Protein AF-A0A1C5DX72-F1 (afdb_monomer_lite)

Radius of gyration: 23.18 Å; chains: 1; bounding box: 70×54×68 Å

Foldseek 3Di:
DDDDDLFCPQVVVCVVVVNDADGGAAPLKQCRQLVQVVVQVVCQVVVSDQKDKGKFWFDCPDCVVVVVCVVVQADDPVQFQQFQAPPLRHWHEFTDIFMDMDHDPVVCVVVVHDDLWDFQFKFKWFCPCQVVDQQAEHLVGLLVRLVRRCVRNVHALCQAAEEQEQRRSHPRVSLSRLLSNLVRRDHQAAHEYAHCCRVGIRNIRRRQRVSVCVVSPDDLDDDDDRDDRHRDPDPSVVSSVRRHDYDGDDDRPDGDPQTKYKYWTAGSRGIIMIIIIHHDDDPPDPPPPPDPPDPDDQDADAADQEPVVRCCCVVPVVCQQVDPPHVCVVPDPNVNRCCNVPVDDHDDHPDDPDDDPPDDDDDD

Secondary structure (DSSP, 8-state):
--S--GGGHHHHHHHHHT--S------BTBTHHHHHHHHHHHHHHTTS-SSEEEEEEE----SHHHHHHHHTT-B-TTS---TT-TT---B-B--EEEEEEE--HHHHHHTT-----EEEEEEEEE-TTTTSSTTS--HHHHHHHHHHHHHHHT--GGGEEEEE----S-HHHHHHHHHHHHHH--SSSPEEEE-THHHH-B-GGGHHHHHHHHHH--SS-----PPP------TTHHHHTTTEEE---PPTTS----SEEEEEEE-TTSEEEEEEEE-----S--------SS-PPP------SSHHHHHHIIIIIIHHHHSTT-GGGGS-HHHHHHHHHHSS--PPTT--S-------PPP-

pLDDT: mean 81.61, std 19.83, range [28.92, 98.81]

Structure (mmCIF, N/CA/C/O backbone):
data_AF-A0A1C5DX72-F1
#
_entry.id   AF-A0A1C5DX72-F1
#
loop_
_atom_site.group_PDB
_atom_site.id
_atom_site.type_symbol
_atom_site.label_atom_id
_atom_site.label_alt_id
_atom_site.label_comp_id
_atom_site.label_asym_id
_atom_site.label_entity_id
_atom_site.label_seq_id
_atom_site.pdbx_PDB_ins_code
_atom_site.Cartn_x
_atom_site.Cartn_y
_atom_site.Cartn_z
_atom_site.occupancy
_atom_site.B_iso_or_equiv
_atom_site.auth_seq_id
_atom_site.auth_comp_id
_atom_site.auth_asym_id
_atom_site.auth_atom_id
_atom_site.pdbx_PDB_model_num
ATOM 1 N N . MET A 1 1 ? -26.631 9.124 -15.029 1.00 39.38 1 MET A N 1
ATOM 2 C CA . MET A 1 1 ? -25.341 9.773 -15.366 1.00 39.38 1 MET A CA 1
ATOM 3 C C . MET A 1 1 ? -24.217 9.516 -14.335 1.00 39.38 1 MET A C 1
ATOM 5 O O . MET A 1 1 ? -23.223 10.220 -14.362 1.00 39.38 1 MET A O 1
ATOM 9 N N . GLY A 1 2 ? -24.302 8.509 -13.441 1.00 43.69 2 GLY A N 1
ATOM 10 C CA . GLY A 1 2 ? -23.480 8.489 -12.209 1.00 43.69 2 GLY A CA 1
ATOM 11 C C . GLY A 1 2 ? -22.792 7.171 -11.827 1.00 43.69 2 GLY A C 1
ATOM 12 O O . GLY A 1 2 ? -22.632 6.911 -10.644 1.00 43.69 2 GLY A O 1
ATOM 13 N N . GLY A 1 3 ? -22.401 6.311 -12.771 1.00 47.62 3 GLY A N 1
ATOM 14 C CA . GLY A 1 3 ? -21.759 5.022 -12.444 1.00 47.62 3 GLY A CA 1
ATOM 15 C C . GLY A 1 3 ? -20.228 4.985 -12.542 1.00 47.62 3 GLY A C 1
ATOM 16 O O . GLY A 1 3 ? -19.617 4.112 -11.941 1.00 47.62 3 GLY A O 1
ATOM 17 N N . ARG A 1 4 ? -19.606 5.898 -13.303 1.00 60.22 4 ARG A N 1
ATOM 18 C CA . ARG A 1 4 ? -18.209 5.750 -13.772 1.00 60.22 4 ARG A CA 1
ATOM 19 C C . ARG A 1 4 ? -17.273 6.906 -13.407 1.00 60.22 4 ARG A C 1
ATOM 21 O O . ARG A 1 4 ? -16.164 6.978 -13.924 1.00 60.22 4 ARG A O 1
ATOM 28 N N . LEU A 1 5 ? -17.704 7.826 -12.546 1.00 72.88 5 LEU A N 1
ATOM 29 C CA . LEU A 1 5 ? -16.837 8.915 -12.102 1.00 72.88 5 LEU A CA 1
ATOM 30 C C . LEU A 1 5 ? -15.872 8.375 -11.043 1.00 72.88 5 LEU A C 1
ATOM 32 O O . LEU A 1 5 ? -16.236 8.269 -9.875 1.00 72.88 5 LEU A O 1
ATOM 36 N N . ARG A 1 6 ? -14.640 8.039 -11.449 1.00 75.56 6 ARG A N 1
ATOM 37 C CA . ARG A 1 6 ? -13.575 7.626 -10.516 1.00 75.56 6 ARG A CA 1
ATOM 38 C C . ARG A 1 6 ? -13.411 8.644 -9.381 1.00 75.56 6 ARG A C 1
ATOM 40 O O . ARG A 1 6 ? -13.236 8.242 -8.237 1.00 75.56 6 ARG A O 1
ATOM 47 N N . THR A 1 7 ? -13.599 9.929 -9.686 1.00 75.19 7 THR A N 1
ATOM 48 C CA . THR A 1 7 ? -13.489 11.070 -8.766 1.00 75.19 7 THR A CA 1
ATOM 49 C C . THR A 1 7 ? -14.449 11.032 -7.576 1.00 75.19 7 THR A C 1
ATOM 51 O O . THR A 1 7 ? -14.116 11.582 -6.533 1.00 75.19 7 THR A O 1
ATOM 54 N N . VAL A 1 8 ? -15.609 10.367 -7.671 1.00 87.00 8 VAL A N 1
ATOM 55 C CA . VAL A 1 8 ? -16.567 10.311 -6.547 1.00 87.00 8 VAL A CA 1
ATOM 56 C C . VAL A 1 8 ? -16.365 9.099 -5.639 1.00 87.00 8 VAL A C 1
ATOM 58 O O . VAL A 1 8 ? -17.106 8.943 -4.673 1.00 87.00 8 VAL A O 1
ATOM 61 N N . THR A 1 9 ? -15.402 8.218 -5.929 1.00 90.56 9 THR A N 1
ATOM 62 C CA . THR A 1 9 ? -15.235 6.953 -5.188 1.00 90.56 9 THR A CA 1
ATOM 63 C C . THR A 1 9 ? -14.915 7.199 -3.714 1.00 90.56 9 THR A C 1
ATOM 65 O O . THR A 1 9 ? -15.602 6.653 -2.853 1.00 90.56 9 THR A O 1
ATOM 68 N N . ALA A 1 10 ? -13.952 8.079 -3.416 1.00 93.50 10 ALA A N 1
ATOM 69 C CA . ALA A 1 10 ? -13.650 8.478 -2.040 1.00 93.50 10 ALA A CA 1
ATOM 70 C C . ALA A 1 10 ? -14.838 9.211 -1.392 1.00 93.50 10 ALA A C 1
ATOM 72 O O . ALA A 1 10 ? -15.270 8.850 -0.299 1.00 93.50 10 ALA A O 1
ATOM 73 N N . GLY A 1 11 ? -15.455 10.149 -2.121 1.00 94.06 11 GLY A N 1
ATOM 74 C CA . GLY A 1 11 ? -16.621 10.899 -1.645 1.00 94.06 11 GLY A CA 1
ATOM 75 C C . GLY A 1 11 ? -17.821 10.016 -1.291 1.00 94.06 11 GLY A C 1
ATOM 76 O O . GLY A 1 11 ? -18.548 10.321 -0.353 1.00 94.06 11 GLY A O 1
ATOM 77 N N . ARG A 1 12 ? -18.016 8.883 -1.979 1.00 94.31 12 ARG A N 1
ATOM 78 C CA . ARG A 1 12 ? -19.054 7.895 -1.638 1.00 94.31 12 ARG A CA 1
ATOM 79 C C . ARG A 1 12 ? -18.799 7.216 -0.301 1.00 94.31 12 ARG A C 1
ATOM 81 O O . ARG A 1 12 ? -19.756 6.998 0.433 1.00 94.31 12 ARG A O 1
ATOM 88 N N . VAL A 1 13 ? -17.544 6.887 0.006 1.00 94.69 13 VAL A N 1
ATOM 89 C CA . VAL A 1 13 ? -17.164 6.329 1.312 1.00 94.69 13 VAL A CA 1
ATOM 90 C C . VAL A 1 13 ? -17.388 7.379 2.395 1.00 94.69 13 VAL A C 1
ATOM 92 O O . VAL A 1 13 ? -18.072 7.091 3.373 1.00 94.69 13 VAL A O 1
ATOM 95 N N . SER A 1 14 ? -16.908 8.609 2.181 1.00 95.94 14 SER A N 1
ATOM 96 C CA . SER A 1 14 ? -17.115 9.717 3.120 1.00 95.94 14 SER A CA 1
ATOM 97 C C . SER A 1 14 ? -18.598 9.986 3.374 1.00 95.94 14 SER A C 1
ATOM 99 O O . SER A 1 14 ? -19.014 10.054 4.523 1.00 95.94 14 SER A O 1
ATOM 101 N N . TYR A 1 15 ? -19.417 10.050 2.322 1.00 95.25 15 TYR A N 1
ATOM 102 C CA . TYR A 1 15 ? -20.862 10.248 2.435 1.00 95.25 15 TYR A CA 1
ATOM 103 C C . TYR A 1 15 ? -21.556 9.093 3.168 1.00 95.25 15 TYR A C 1
ATOM 105 O O . TYR A 1 15 ? -22.382 9.325 4.045 1.00 95.25 15 TYR A O 1
ATOM 113 N N . ALA A 1 16 ? -21.221 7.843 2.830 1.00 94.12 16 ALA A N 1
ATOM 114 C CA . ALA A 1 16 ? -21.855 6.668 3.426 1.00 94.12 16 ALA A CA 1
ATOM 115 C C . ALA A 1 16 ? -21.529 6.491 4.918 1.00 94.12 16 ALA A C 1
ATOM 117 O O . ALA A 1 16 ? -22.324 5.888 5.638 1.00 94.12 16 ALA A O 1
ATOM 118 N N . LEU A 1 17 ? -20.372 6.991 5.359 1.00 93.81 17 LEU A N 1
ATOM 119 C CA . LEU A 1 17 ? -19.871 6.885 6.731 1.00 93.81 17 LEU A CA 1
ATOM 120 C C . LEU A 1 17 ? -19.944 8.216 7.514 1.00 93.81 17 LEU A C 1
ATOM 122 O O . LEU A 1 17 ? -19.466 8.265 8.641 1.00 93.81 17 LEU A O 1
ATOM 126 N N . ASP A 1 18 ? -20.522 9.278 6.931 1.00 95.94 18 ASP A N 1
ATOM 127 C CA . ASP A 1 18 ? -20.560 10.653 7.480 1.00 95.94 18 ASP A CA 1
ATOM 128 C C . ASP A 1 18 ? -19.177 11.172 7.934 1.00 95.94 18 ASP A C 1
ATOM 130 O O . ASP A 1 18 ? -19.024 11.820 8.970 1.00 95.94 18 ASP A O 1
ATOM 134 N N . LEU A 1 19 ? -18.137 10.877 7.147 1.00 96.25 19 LEU A N 1
ATOM 135 C CA . LEU A 1 19 ? -16.771 11.341 7.401 1.00 96.25 19 LEU A CA 1
ATOM 136 C C . LEU A 1 19 ? -16.570 12.733 6.800 1.00 96.25 19 LEU A C 1
ATOM 138 O O . LEU A 1 19 ? -16.897 12.963 5.636 1.00 96.25 19 LEU A O 1
ATOM 142 N N . ARG A 1 20 ? -15.979 13.642 7.582 1.00 96.50 20 ARG A N 1
ATOM 143 C CA . ARG A 1 20 ? -15.824 15.066 7.221 1.00 96.50 20 ARG A CA 1
ATOM 144 C C . ARG A 1 20 ? -14.377 15.533 7.035 1.00 96.50 20 ARG A C 1
ATOM 146 O O . ARG A 1 20 ? -14.155 16.721 6.838 1.00 96.50 20 ARG A O 1
ATOM 153 N N . GLY A 1 21 ? -13.414 14.614 7.109 1.00 96.56 21 GLY A N 1
ATOM 154 C CA . GLY A 1 21 ? -12.014 14.889 6.771 1.00 96.56 21 GLY A CA 1
ATOM 155 C C . GLY A 1 21 ? -11.765 14.938 5.254 1.00 96.56 21 GLY A C 1
ATOM 156 O O . GLY A 1 21 ? -12.711 14.806 4.467 1.00 96.56 21 GLY A O 1
ATOM 157 N N . PRO A 1 22 ? -10.497 15.085 4.827 1.00 97.31 22 PRO A N 1
ATOM 158 C CA . PRO A 1 22 ? -10.111 15.062 3.417 1.00 97.31 22 PRO A CA 1
ATOM 159 C C . PRO A 1 22 ? -10.626 13.817 2.682 1.00 97.31 22 PRO A C 1
ATOM 161 O O . PRO A 1 22 ? -10.530 12.694 3.177 1.00 97.31 22 PRO A O 1
ATOM 164 N N . SER A 1 23 ? -11.159 14.008 1.472 1.00 97.12 23 SER A N 1
ATOM 165 C CA . SER A 1 23 ? -11.719 12.933 0.643 1.00 97.12 23 SER A CA 1
ATOM 166 C C . SER A 1 23 ? -11.222 13.065 -0.791 1.00 97.12 23 SER A C 1
ATOM 168 O O . SER A 1 23 ? -11.681 13.920 -1.549 1.00 97.12 23 SER A O 1
ATOM 170 N N . LEU A 1 24 ? -10.233 12.245 -1.150 1.00 95.75 24 LEU A N 1
ATOM 171 C CA . LEU A 1 24 ? -9.438 12.414 -2.365 1.00 95.75 24 LEU A CA 1
ATOM 172 C C . LEU A 1 24 ? -9.288 11.091 -3.115 1.00 95.75 24 LEU A C 1
ATOM 174 O O . LEU A 1 24 ? -9.240 10.016 -2.520 1.00 95.75 24 LEU A O 1
ATOM 178 N N . VAL A 1 25 ? -9.168 11.185 -4.437 1.00 96.44 25 VAL A N 1
ATOM 179 C CA . VAL A 1 25 ? -8.798 10.069 -5.312 1.00 96.44 25 VAL A CA 1
ATOM 180 C C . VAL A 1 25 ? -7.448 10.401 -5.928 1.00 96.44 25 VAL A C 1
ATOM 182 O O . VAL A 1 25 ? -7.289 11.472 -6.509 1.00 96.44 25 VAL A O 1
ATOM 185 N N . LEU A 1 26 ? -6.487 9.491 -5.787 1.00 96.00 26 LEU A N 1
ATOM 186 C CA . LEU A 1 26 ? -5.129 9.647 -6.299 1.00 96.00 26 LEU A CA 1
ATOM 187 C C . LEU A 1 26 ? -4.910 8.650 -7.433 1.00 96.00 26 LEU A C 1
ATOM 189 O O . LEU A 1 26 ? -5.196 7.465 -7.271 1.00 96.00 26 LEU A O 1
ATOM 193 N N . ASP A 1 27 ? -4.407 9.142 -8.562 1.00 95.75 27 ASP A N 1
ATOM 194 C CA . ASP A 1 27 ? -4.027 8.321 -9.708 1.00 95.75 27 ASP A CA 1
ATOM 195 C C . ASP A 1 27 ? -2.550 8.558 -10.019 1.00 95.75 27 ASP A C 1
ATOM 197 O O . ASP A 1 27 ? -2.156 9.576 -10.587 1.00 95.75 27 ASP A O 1
ATOM 201 N N . THR A 1 28 ? -1.727 7.614 -9.580 1.00 96.88 28 THR A N 1
ATOM 202 C CA . THR A 1 28 ? -0.300 7.536 -9.904 1.00 96.88 28 THR A CA 1
ATOM 203 C C . THR A 1 28 ? -0.002 6.204 -10.592 1.00 96.88 28 THR A C 1
ATOM 205 O O . THR A 1 28 ? 1.051 5.594 -10.385 1.00 96.88 28 THR A O 1
ATOM 208 N N . ALA A 1 29 ? -0.959 5.709 -11.389 1.00 95.94 29 ALA A N 1
ATOM 209 C CA . ALA A 1 29 ? -0.932 4.380 -11.988 1.00 95.94 29 ALA A CA 1
ATOM 210 C C . ALA A 1 29 ? -0.726 3.278 -10.923 1.00 95.94 29 ALA A C 1
ATOM 212 O O . ALA A 1 29 ? -1.448 3.213 -9.925 1.00 95.94 29 ALA A O 1
ATOM 213 N N . CYS A 1 30 ? 0.261 2.402 -11.104 1.00 97.50 30 CYS A N 1
ATOM 214 C CA . CYS A 1 30 ? 0.483 1.226 -10.263 1.00 97.50 30 CYS A CA 1
ATOM 215 C C . CYS A 1 30 ? 0.916 1.538 -8.812 1.00 97.50 30 CYS A C 1
ATOM 217 O O . CYS A 1 30 ? 0.875 0.654 -7.952 1.00 97.50 30 CYS A O 1
ATOM 219 N N . SER A 1 31 ? 1.319 2.777 -8.501 1.00 98.31 31 SER A N 1
ATOM 220 C CA . SER A 1 31 ? 1.652 3.200 -7.129 1.00 98.31 31 SER A CA 1
ATOM 221 C C . SER A 1 31 ? 0.481 3.821 -6.358 1.00 98.31 31 SER A C 1
ATOM 223 O O . SER A 1 31 ? 0.624 4.058 -5.157 1.00 98.31 31 SER A O 1
ATOM 225 N N . SER A 1 32 ? -0.685 4.003 -6.995 1.00 98.44 32 SER A N 1
ATOM 226 C CA . SER A 1 32 ? -1.811 4.805 -6.479 1.00 98.44 32 SER A CA 1
ATOM 227 C C . SER A 1 32 ? -2.178 4.508 -5.027 1.00 98.44 32 SER A C 1
ATOM 229 O O . SER A 1 32 ? -2.186 5.410 -4.191 1.00 98.44 32 SER A O 1
ATOM 231 N N . SER A 1 33 ? -2.427 3.243 -4.675 1.00 98.62 33 SER A N 1
ATOM 232 C CA . SER A 1 33 ? -2.836 2.907 -3.308 1.00 98.62 33 SER A CA 1
ATOM 233 C C . SER A 1 33 ? -1.746 3.124 -2.258 1.00 98.62 33 SER A C 1
ATOM 235 O O . SER A 1 33 ? -2.063 3.390 -1.104 1.00 98.62 33 SER A O 1
ATOM 237 N N . LEU A 1 34 ? -0.463 2.998 -2.617 1.00 98.69 34 LEU A N 1
ATOM 238 C CA . LEU A 1 34 ? 0.625 3.224 -1.658 1.00 98.69 34 LEU A CA 1
ATOM 239 C C . LEU A 1 34 ? 0.892 4.724 -1.471 1.00 98.69 34 LEU A C 1
ATOM 241 O O . LEU A 1 34 ? 1.167 5.163 -0.357 1.00 98.69 34 LEU A O 1
ATOM 245 N N . VAL A 1 35 ? 0.709 5.521 -2.529 1.00 98.81 35 VAL A N 1
ATOM 246 C CA . VAL A 1 35 ? 0.668 6.988 -2.431 1.00 98.81 35 VAL A CA 1
ATOM 247 C C . VAL A 1 35 ? -0.523 7.436 -1.573 1.00 98.81 35 VAL A C 1
ATOM 249 O O . VAL A 1 35 ? -0.369 8.337 -0.754 1.00 98.81 35 VAL A O 1
ATOM 252 N N . ALA A 1 36 ? -1.679 6.769 -1.664 1.00 98.62 36 ALA A N 1
ATOM 253 C CA . ALA A 1 36 ? -2.817 7.031 -0.777 1.00 98.62 36 ALA A CA 1
ATOM 254 C C . ALA A 1 36 ? -2.506 6.739 0.699 1.00 98.62 36 ALA A C 1
ATOM 256 O O . ALA A 1 36 ? -2.879 7.525 1.566 1.00 98.62 36 ALA A O 1
ATOM 257 N N . VAL A 1 37 ? -1.770 5.662 0.993 1.00 98.81 37 VAL A N 1
ATOM 258 C CA . VAL A 1 37 ? -1.280 5.373 2.354 1.00 98.81 37 VAL A CA 1
ATOM 259 C C . VAL A 1 37 ? -0.314 6.458 2.835 1.00 98.81 37 VAL A C 1
ATOM 261 O O . VAL A 1 37 ? -0.436 6.922 3.968 1.00 98.81 37 VAL A O 1
ATOM 264 N N . HIS A 1 38 ? 0.614 6.903 1.981 1.00 98.75 38 HIS A N 1
ATOM 265 C CA . HIS A 1 38 ? 1.510 8.014 2.304 1.00 98.75 38 HIS A CA 1
ATOM 266 C C . HIS A 1 38 ? 0.730 9.300 2.614 1.00 98.75 38 HIS A C 1
ATOM 268 O O . HIS A 1 38 ? 0.949 9.898 3.665 1.00 98.75 38 HIS A O 1
ATOM 274 N N . ALA A 1 39 ? -0.211 9.697 1.754 1.00 98.69 39 ALA A N 1
ATOM 275 C CA . ALA A 1 39 ? -1.032 10.893 1.947 1.00 98.69 39 ALA A CA 1
ATOM 276 C C . ALA A 1 39 ? -1.877 10.816 3.230 1.00 98.69 39 ALA A C 1
ATOM 278 O O . ALA A 1 39 ? -1.929 11.779 3.992 1.00 98.69 39 ALA A O 1
ATOM 279 N N . ALA A 1 40 ? -2.469 9.653 3.518 1.00 98.69 40 ALA A N 1
ATOM 280 C CA . ALA A 1 40 ? -3.184 9.408 4.766 1.00 98.69 40 ALA A CA 1
ATOM 281 C C . ALA A 1 40 ? -2.269 9.577 5.991 1.00 98.69 40 ALA A C 1
ATOM 283 O O . ALA A 1 40 ? -2.646 10.257 6.941 1.00 98.69 40 ALA A O 1
ATOM 284 N N . ARG A 1 41 ? -1.041 9.036 5.953 1.00 98.19 41 ARG A N 1
ATOM 285 C CA . ARG A 1 41 ? -0.042 9.255 7.014 1.00 98.19 41 ARG A CA 1
ATOM 286 C C . ARG A 1 41 ? 0.294 10.737 7.176 1.00 98.19 41 ARG A C 1
ATOM 288 O O . ARG A 1 41 ? 0.368 11.197 8.309 1.00 98.19 41 ARG A O 1
ATOM 295 N N . GLN A 1 42 ? 0.491 11.477 6.083 1.00 98.44 42 GLN A N 1
ATOM 296 C CA . GLN A 1 42 ? 0.778 12.914 6.162 1.00 98.44 42 GLN A CA 1
ATOM 297 C C . GLN A 1 42 ? -0.374 13.684 6.818 1.00 98.44 42 GLN A C 1
ATOM 299 O O . GLN A 1 42 ? -0.119 14.462 7.727 1.00 98.44 42 GLN A O 1
ATOM 304 N N . SER A 1 43 ? -1.625 13.408 6.435 1.00 98.56 43 SER A N 1
ATOM 305 C CA . SER A 1 43 ? -2.810 14.055 7.022 1.00 98.56 43 SER A CA 1
ATOM 306 C C . SER A 1 43 ? -2.950 13.780 8.529 1.00 98.56 43 SER A C 1
ATOM 308 O O . SER A 1 43 ? -3.336 14.666 9.289 1.00 98.56 43 SER A O 1
ATOM 310 N N . LEU A 1 44 ? -2.579 12.574 8.986 1.00 98.44 44 LEU A N 1
ATOM 311 C CA . LEU A 1 44 ? -2.516 12.250 10.418 1.00 98.44 44 LEU A CA 1
ATOM 312 C C . LEU A 1 44 ? -1.398 13.017 11.142 1.00 98.44 44 LEU A C 1
ATOM 314 O O . LEU A 1 44 ? -1.604 13.514 12.243 1.00 98.44 44 LEU A O 1
ATOM 318 N N . LEU A 1 45 ? -0.212 13.122 10.534 1.00 96.88 45 LEU A N 1
ATOM 319 C CA . LEU A 1 45 ? 0.942 13.797 11.142 1.00 96.88 45 LEU A CA 1
ATOM 320 C C . LEU A 1 45 ? 0.765 15.314 11.242 1.00 96.88 45 LEU A C 1
ATOM 322 O O . LEU A 1 45 ? 1.258 15.920 12.189 1.00 96.88 45 LEU A O 1
ATOM 326 N N . THR A 1 46 ? 0.075 15.929 10.282 1.00 97.44 46 THR A N 1
ATOM 327 C CA . THR A 1 46 ? -0.231 17.367 10.303 1.00 97.44 46 THR A CA 1
ATOM 328 C C . THR A 1 46 ? -1.456 17.706 11.153 1.00 97.44 46 THR A C 1
ATOM 330 O O . THR A 1 46 ? -1.747 18.885 11.343 1.00 97.44 46 THR A O 1
ATOM 333 N N . GLY A 1 47 ? -2.177 16.701 11.665 1.00 97.12 47 GLY A N 1
ATOM 334 C CA . GLY A 1 47 ? -3.401 16.885 12.448 1.00 97.12 47 GLY A CA 1
ATOM 335 C C . GLY A 1 47 ? -4.628 17.279 11.620 1.00 97.12 47 GLY A C 1
ATOM 336 O O . GLY A 1 47 ? -5.658 17.630 12.189 1.00 97.12 47 GLY A O 1
ATOM 337 N N . GLU A 1 48 ? -4.550 17.215 10.289 1.00 97.56 48 GLU A N 1
ATOM 338 C CA . GLU A 1 48 ? -5.699 17.441 9.405 1.00 97.56 48 GLU A CA 1
ATOM 339 C C . GLU A 1 48 ? -6.743 16.314 9.542 1.00 97.56 48 GLU A C 1
ATOM 341 O O . GLU A 1 48 ? -7.944 16.546 9.390 1.00 97.56 48 GLU A O 1
ATOM 346 N N . SER A 1 49 ? -6.295 15.103 9.895 1.00 98.12 49 SER A N 1
ATOM 347 C CA . SER A 1 49 ? -7.146 13.954 10.213 1.00 98.12 49 SER A CA 1
ATOM 348 C C . SER A 1 49 ? -6.746 13.321 11.551 1.00 98.12 49 SER A C 1
ATOM 350 O O . SER A 1 49 ? -5.565 13.139 11.817 1.00 98.12 49 SER A O 1
ATOM 352 N N . GLY A 1 50 ? -7.719 12.904 12.371 1.00 97.25 50 GLY A N 1
ATOM 353 C CA . GLY A 1 50 ? -7.477 12.047 13.553 1.00 97.25 50 GLY A CA 1
ATOM 354 C C . GLY A 1 50 ? -7.580 10.540 13.260 1.00 97.25 50 GLY A C 1
ATOM 355 O O . GLY A 1 50 ? -7.131 9.701 14.034 1.00 97.25 50 GLY A O 1
ATOM 356 N N . LEU A 1 51 ? -8.175 10.191 12.119 1.00 97.69 51 LEU A N 1
ATOM 357 C CA . LEU A 1 51 ? -8.333 8.837 11.599 1.00 97.69 51 LEU A CA 1
ATOM 358 C C . LEU A 1 51 ? -8.338 8.933 10.073 1.00 97.69 51 LEU A C 1
ATOM 360 O O . LEU A 1 51 ? -8.995 9.818 9.526 1.00 97.69 51 LEU A O 1
ATOM 364 N N . ALA A 1 52 ? -7.654 8.027 9.381 1.00 98.38 52 ALA A N 1
ATOM 365 C CA . ALA A 1 52 ? -7.611 8.030 7.924 1.00 98.38 52 ALA A CA 1
ATOM 366 C C . ALA A 1 52 ? -7.907 6.642 7.347 1.00 98.38 52 ALA A C 1
ATOM 368 O O . ALA A 1 52 ? -7.419 5.628 7.844 1.00 98.38 52 ALA A O 1
ATOM 369 N N . ILE A 1 53 ? -8.687 6.601 6.264 1.00 98.44 53 ILE A N 1
ATOM 370 C CA . ILE A 1 53 ? -8.923 5.390 5.473 1.00 98.44 53 ILE A CA 1
ATOM 371 C C . ILE A 1 53 ? -8.123 5.524 4.181 1.00 98.44 53 ILE A C 1
ATOM 373 O O . ILE A 1 53 ? -8.391 6.414 3.376 1.00 98.44 53 ILE A O 1
ATOM 377 N N . ALA A 1 54 ? -7.168 4.622 3.966 1.00 98.50 54 ALA A N 1
ATOM 378 C CA . ALA A 1 54 ? -6.435 4.515 2.709 1.00 98.50 54 ALA A CA 1
ATOM 379 C C . ALA A 1 54 ? -6.847 3.227 1.996 1.00 98.50 54 ALA A C 1
ATOM 381 O O . ALA A 1 54 ? -6.830 2.150 2.592 1.00 98.50 54 ALA A O 1
ATOM 382 N N . ALA A 1 55 ? -7.223 3.329 0.723 1.00 98.00 55 ALA A N 1
ATOM 383 C CA . ALA A 1 55 ? -7.737 2.204 -0.048 1.00 98.00 55 ALA A CA 1
ATOM 384 C C . ALA A 1 55 ? -7.181 2.180 -1.474 1.00 98.00 55 ALA A C 1
ATOM 386 O O . ALA A 1 55 ? -6.766 3.201 -2.021 1.00 98.00 55 ALA A O 1
ATOM 387 N N . GLY A 1 56 ? -7.200 0.995 -2.077 1.00 97.56 56 GLY A N 1
ATOM 388 C CA . GLY A 1 56 ? -6.880 0.758 -3.478 1.00 97.56 56 GLY A CA 1
ATOM 389 C C . GLY A 1 56 ? -7.914 -0.167 -4.098 1.00 97.56 56 GLY A C 1
ATOM 390 O O . GLY A 1 56 ? -8.342 -1.130 -3.461 1.00 97.56 56 GLY A O 1
ATOM 391 N N . VAL A 1 57 ? -8.316 0.121 -5.333 1.00 96.81 57 VAL A N 1
ATOM 392 C CA . VAL A 1 57 ? -9.250 -0.715 -6.092 1.00 96.81 57 VAL A CA 1
ATOM 393 C C . VAL A 1 57 ? -8.783 -0.848 -7.534 1.00 96.81 57 VAL A C 1
ATOM 395 O O . VAL A 1 57 ? -8.424 0.143 -8.168 1.00 96.81 57 VAL A O 1
ATOM 398 N N . ASN A 1 58 ? -8.817 -2.072 -8.048 1.00 96.75 58 ASN A N 1
ATOM 399 C CA . ASN A 1 58 ? -8.627 -2.380 -9.452 1.00 96.75 58 ASN A CA 1
ATOM 400 C C . ASN A 1 58 ? -9.629 -3.442 -9.901 1.00 96.75 58 ASN A C 1
ATOM 402 O O . ASN A 1 58 ? -9.659 -4.529 -9.329 1.00 96.75 58 ASN A O 1
ATOM 406 N N . ILE A 1 59 ? -10.440 -3.122 -10.912 1.00 95.94 59 ILE A N 1
ATOM 407 C CA . ILE A 1 59 ? -11.424 -4.027 -11.521 1.00 95.94 59 ILE A CA 1
ATOM 408 C C . ILE A 1 59 ? -11.343 -3.850 -13.042 1.00 95.94 59 ILE A C 1
ATOM 410 O O . ILE A 1 59 ? -11.462 -2.734 -13.557 1.00 95.94 59 ILE A O 1
ATOM 414 N N . ILE A 1 60 ? -11.151 -4.950 -13.761 1.00 95.25 60 ILE A N 1
ATOM 415 C CA . ILE A 1 60 ? -10.931 -5.024 -15.201 1.00 95.25 60 ILE A CA 1
ATOM 416 C C . ILE A 1 60 ? -12.284 -5.201 -15.892 1.00 95.25 60 ILE A C 1
ATOM 418 O O . ILE A 1 60 ? -12.743 -6.295 -16.201 1.00 95.25 60 ILE A O 1
ATOM 422 N N . VAL A 1 61 ? -12.936 -4.074 -16.167 1.00 93.69 61 VAL A N 1
ATOM 423 C CA . VAL A 1 61 ? -14.25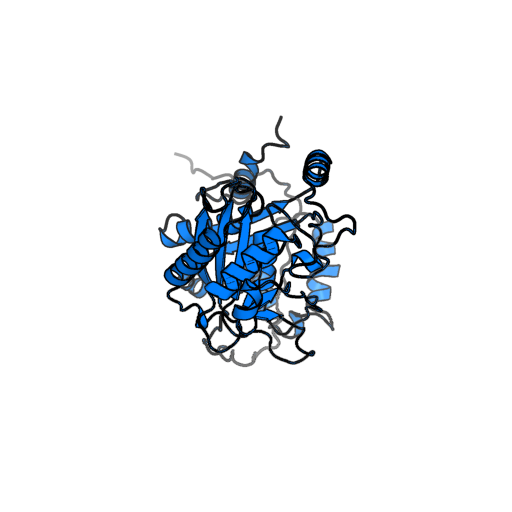9 -4.041 -16.822 1.00 93.69 61 VAL A CA 1
ATOM 424 C C . VAL A 1 61 ? -14.195 -3.809 -18.338 1.00 93.69 61 VAL A C 1
ATOM 426 O O . VAL A 1 61 ? -15.230 -3.760 -18.998 1.00 93.69 61 VAL A O 1
ATOM 429 N N . SER A 1 62 ? -12.996 -3.606 -18.892 1.00 93.88 62 SER A N 1
ATOM 430 C CA . SER A 1 62 ? -12.757 -3.308 -20.310 1.00 93.88 62 SER A CA 1
ATOM 431 C C . SER A 1 62 ? -11.455 -3.959 -20.789 1.00 93.88 62 SER A C 1
ATOM 433 O O . SER A 1 62 ? -10.469 -3.951 -20.046 1.00 93.88 62 SER A O 1
ATOM 435 N N . PRO A 1 63 ? -11.401 -4.473 -22.033 1.00 95.06 63 PRO A N 1
ATOM 436 C CA . PRO A 1 63 ? -10.185 -5.056 -22.595 1.00 95.06 63 PRO A CA 1
ATOM 437 C C . PRO A 1 63 ? -9.159 -4.011 -23.062 1.00 95.06 63 PRO A C 1
ATOM 439 O O . PRO A 1 63 ? -8.036 -4.388 -23.378 1.00 95.06 63 PRO A O 1
ATOM 442 N N . GLN A 1 64 ? -9.517 -2.722 -23.134 1.00 95.88 64 GLN A N 1
ATOM 443 C CA . GLN A 1 64 ? -8.684 -1.682 -23.759 1.00 95.88 64 GLN A CA 1
ATOM 444 C C . GLN A 1 64 ? -7.285 -1.577 -23.140 1.00 95.88 64 GLN A C 1
ATOM 446 O O . GLN A 1 64 ? -6.299 -1.604 -23.874 1.00 95.88 64 GLN A O 1
ATOM 451 N N . ASP A 1 65 ? -7.190 -1.550 -21.809 1.00 93.25 65 ASP A N 1
ATOM 452 C CA . ASP A 1 65 ? -5.896 -1.498 -21.118 1.00 93.25 65 ASP A CA 1
ATOM 453 C C . ASP A 1 65 ? -5.084 -2.779 -21.362 1.00 93.25 65 ASP A C 1
ATOM 455 O O . ASP A 1 65 ? -3.884 -2.715 -21.605 1.00 93.25 65 ASP A O 1
ATOM 459 N N . SER A 1 66 ? -5.735 -3.951 -21.398 1.00 95.44 66 SER A N 1
ATOM 460 C CA . SER A 1 66 ? -5.059 -5.218 -21.720 1.00 95.44 66 SER A CA 1
ATOM 461 C C . SER A 1 66 ? -4.477 -5.211 -23.135 1.00 95.44 66 SER A C 1
ATOM 463 O O . SER A 1 66 ? -3.358 -5.677 -23.336 1.00 95.44 66 SER A O 1
ATOM 465 N N . ILE A 1 67 ? -5.214 -4.671 -24.112 1.00 97.06 67 ILE A N 1
ATOM 466 C CA . ILE A 1 67 ? -4.737 -4.526 -25.494 1.00 97.06 67 ILE A CA 1
ATOM 467 C C . ILE A 1 67 ? -3.537 -3.575 -25.531 1.00 97.06 67 ILE A C 1
ATOM 469 O O . ILE A 1 67 ? -2.517 -3.918 -26.123 1.00 97.06 67 ILE A O 1
ATOM 473 N N . ALA A 1 68 ? -3.627 -2.424 -24.860 1.00 94.62 68 ALA A N 1
ATOM 474 C CA . ALA A 1 68 ? -2.539 -1.451 -24.802 1.00 94.62 68 ALA A CA 1
ATOM 475 C C . ALA A 1 68 ? -1.274 -2.034 -24.145 1.00 94.62 68 ALA A C 1
ATOM 477 O O . ALA A 1 68 ? -0.179 -1.890 -24.685 1.00 94.62 68 ALA A O 1
ATOM 478 N N . TYR A 1 69 ? -1.409 -2.755 -23.028 1.00 94.88 69 TYR A N 1
ATOM 479 C CA . TYR A 1 69 ? -0.278 -3.414 -22.368 1.00 94.88 69 TYR A CA 1
ATOM 480 C C . TYR A 1 69 ? 0.311 -4.552 -23.204 1.00 94.88 69 TYR A C 1
ATOM 482 O O . TYR A 1 69 ? 1.529 -4.727 -23.216 1.00 94.88 69 TYR A O 1
ATOM 490 N N . SER A 1 70 ? -0.519 -5.299 -23.939 1.00 95.38 70 SER A N 1
ATOM 491 C CA . SER A 1 70 ? -0.046 -6.321 -24.878 1.00 95.38 70 SER A CA 1
ATOM 492 C C . SER A 1 70 ? 0.754 -5.699 -26.027 1.00 95.38 70 SER A C 1
ATOM 494 O O . SER A 1 70 ? 1.868 -6.138 -26.300 1.00 95.38 70 SER A O 1
ATOM 496 N N . GLN A 1 71 ? 0.244 -4.627 -26.642 1.00 95.38 71 GLN A N 1
ATOM 497 C CA . GLN A 1 71 ? 0.945 -3.886 -27.699 1.00 95.38 71 GLN A CA 1
ATOM 498 C C . GLN A 1 71 ? 2.243 -3.240 -27.199 1.00 95.38 71 GLN A C 1
ATOM 500 O O . GLN A 1 71 ? 3.217 -3.160 -27.942 1.00 95.38 71 GLN A O 1
ATOM 505 N N . GLY A 1 72 ? 2.271 -2.815 -25.933 1.00 91.25 72 GLY A N 1
ATOM 506 C CA . GLY A 1 72 ? 3.462 -2.298 -25.264 1.00 91.25 72 GLY A CA 1
ATOM 507 C C . GLY A 1 72 ? 4.465 -3.367 -24.818 1.00 91.25 72 GLY A C 1
ATOM 508 O O . GLY A 1 72 ? 5.478 -3.009 -24.222 1.00 91.25 72 GLY A O 1
ATOM 509 N N . GLY A 1 73 ? 4.196 -4.659 -25.052 1.00 92.38 73 GLY A N 1
ATOM 510 C CA . GLY A 1 73 ? 5.073 -5.759 -24.633 1.00 92.38 73 GLY A CA 1
ATOM 511 C C . GLY A 1 73 ? 5.213 -5.896 -23.113 1.00 92.38 73 GLY A C 1
ATOM 512 O O . GLY A 1 73 ? 6.243 -6.356 -22.633 1.00 92.38 73 GLY A O 1
ATOM 513 N N . MET A 1 74 ? 4.212 -5.448 -22.348 1.00 94.75 74 MET A N 1
ATOM 514 C CA . MET A 1 74 ? 4.256 -5.433 -20.881 1.00 94.75 74 MET A CA 1
ATOM 515 C C . MET A 1 74 ? 3.658 -6.693 -20.243 1.00 94.75 74 MET A C 1
ATOM 517 O O . MET A 1 74 ? 3.946 -6.990 -19.081 1.00 94.75 74 MET A O 1
ATOM 521 N N . LEU A 1 75 ? 2.804 -7.412 -20.978 1.00 97.12 75 LEU A N 1
ATOM 522 C CA . LEU A 1 75 ? 2.119 -8.600 -20.477 1.00 97.12 75 LEU A CA 1
ATOM 523 C C . LEU A 1 75 ? 2.938 -9.866 -20.714 1.00 97.12 75 LEU A C 1
ATOM 525 O O . LEU A 1 75 ? 3.411 -10.092 -21.825 1.00 97.12 75 LEU A O 1
ATOM 529 N N . SER A 1 76 ? 3.026 -10.709 -19.686 1.00 96.69 76 SER A N 1
ATOM 530 C CA . SER A 1 76 ? 3.621 -12.040 -19.806 1.00 96.69 76 SER A CA 1
ATOM 531 C C . SER A 1 76 ? 2.727 -12.942 -20.674 1.00 96.69 76 SER A C 1
ATOM 533 O O . SER A 1 76 ? 1.547 -13.117 -20.341 1.00 96.69 76 SER A O 1
ATOM 535 N N . PRO A 1 77 ? 3.252 -13.559 -21.751 1.00 94.50 77 PRO A N 1
ATOM 536 C CA . PRO A 1 77 ? 2.514 -14.524 -22.568 1.00 94.50 77 PRO A CA 1
ATOM 537 C C . PRO A 1 77 ? 2.045 -15.762 -21.796 1.00 94.50 77 PRO A C 1
ATOM 539 O O . PRO A 1 77 ? 1.066 -16.396 -22.183 1.00 94.50 77 PRO A O 1
ATOM 542 N N . ASP A 1 78 ? 2.735 -16.112 -20.710 1.00 92.12 78 ASP A N 1
ATOM 543 C CA . ASP A 1 78 ? 2.421 -17.282 -19.891 1.00 92.12 78 ASP A CA 1
ATOM 544 C C . ASP A 1 78 ? 1.528 -16.974 -18.678 1.00 92.12 78 ASP A C 1
ATOM 546 O O . ASP A 1 78 ? 1.155 -17.878 -17.923 1.00 92.12 78 ASP A O 1
ATOM 550 N N . GLY A 1 79 ? 1.144 -15.703 -18.521 1.00 92.88 79 GLY A N 1
ATOM 551 C CA . GLY A 1 79 ? 0.196 -15.264 -17.510 1.00 92.88 79 GLY A CA 1
ATOM 552 C C . GLY A 1 79 ? 0.744 -15.329 -16.087 1.00 92.88 79 GLY A C 1
ATOM 553 O O . GLY A 1 79 ? -0.038 -15.533 -15.156 1.00 92.88 79 GLY A O 1
ATOM 554 N N . ARG A 1 80 ? 2.060 -15.164 -15.885 1.00 91.75 80 ARG A N 1
ATOM 555 C CA . ARG A 1 80 ? 2.665 -15.129 -14.544 1.00 91.75 80 ARG A CA 1
ATOM 556 C C . ARG A 1 80 ? 3.604 -13.944 -14.360 1.00 91.75 80 ARG A C 1
ATOM 558 O O . ARG A 1 80 ? 4.428 -13.647 -15.210 1.00 91.75 80 ARG A O 1
ATOM 565 N N . CYS A 1 81 ? 3.550 -13.325 -13.183 1.00 91.19 81 CYS A N 1
ATOM 566 C CA . CYS A 1 81 ? 4.602 -12.408 -12.750 1.00 91.19 81 CYS A CA 1
ATOM 567 C C . CYS A 1 81 ? 5.760 -13.232 -12.175 1.00 91.19 81 CYS A C 1
ATOM 569 O O . CYS A 1 81 ? 5.593 -13.903 -11.155 1.00 91.19 81 CYS A O 1
ATOM 571 N N . ARG A 1 82 ? 6.939 -13.179 -12.796 1.00 88.06 82 ARG A N 1
ATOM 572 C CA . ARG A 1 82 ? 8.126 -13.943 -12.369 1.00 88.06 82 ARG A CA 1
ATOM 573 C C . ARG A 1 82 ? 9.184 -13.016 -11.778 1.00 88.06 82 ARG A C 1
ATOM 575 O O . ARG A 1 82 ? 10.284 -12.926 -12.312 1.00 88.06 82 ARG A O 1
ATOM 582 N N . PHE A 1 83 ? 8.832 -12.297 -10.705 1.00 86.19 83 PHE A N 1
ATOM 583 C CA . PHE A 1 83 ? 9.708 -11.275 -10.121 1.00 86.19 83 PHE A CA 1
ATOM 584 C C . PHE A 1 83 ? 11.129 -11.797 -9.930 1.00 86.19 83 PHE A C 1
ATOM 586 O O . PHE A 1 83 ? 11.354 -12.767 -9.207 1.00 86.19 83 PHE A O 1
ATOM 593 N N . GLY A 1 84 ? 12.064 -11.125 -10.587 1.00 76.56 84 GLY A N 1
ATOM 594 C CA . GLY A 1 84 ? 13.487 -11.351 -10.531 1.00 76.56 84 GLY A CA 1
ATOM 595 C C . GLY A 1 84 ? 13.937 -12.688 -11.101 1.00 76.56 84 GLY A C 1
ATOM 596 O O . GLY A 1 84 ? 15.072 -13.032 -10.832 1.00 76.56 84 GLY A O 1
ATOM 597 N N . ASP A 1 85 ? 13.115 -13.469 -11.802 1.00 80.44 85 ASP A N 1
ATOM 598 C CA . ASP A 1 85 ? 13.537 -14.696 -12.490 1.00 80.44 85 ASP A CA 1
ATOM 599 C C . ASP A 1 85 ? 14.256 -14.386 -13.817 1.00 80.44 85 ASP A C 1
ATOM 601 O O . ASP A 1 85 ? 14.024 -13.352 -14.437 1.00 80.44 85 ASP A O 1
ATOM 605 N N . ALA A 1 86 ? 15.116 -15.291 -14.292 1.00 78.19 86 ALA A N 1
ATOM 606 C CA . ALA A 1 86 ? 15.783 -15.131 -15.588 1.00 78.19 86 ALA A CA 1
ATOM 607 C C . ALA A 1 86 ? 14.810 -15.249 -16.780 1.00 78.19 86 ALA A C 1
ATOM 609 O O . ALA A 1 86 ? 15.099 -14.740 -17.859 1.00 78.19 86 ALA A O 1
ATOM 610 N N . SER A 1 87 ? 13.673 -15.918 -16.575 1.00 83.69 87 SER A N 1
ATOM 611 C CA . SER A 1 87 ? 12.562 -16.066 -17.521 1.00 83.69 87 SER A CA 1
ATOM 612 C C . SER A 1 87 ? 11.463 -15.011 -17.348 1.00 83.69 87 SER A C 1
ATOM 614 O O . SER A 1 87 ? 10.390 -15.156 -17.921 1.00 83.69 87 SER A O 1
ATOM 616 N N . ALA A 1 88 ? 11.701 -13.965 -16.551 1.00 87.56 88 ALA A N 1
ATOM 617 C CA . ALA A 1 88 ? 10.780 -12.843 -16.408 1.00 87.56 88 ALA A CA 1
ATOM 618 C C . ALA A 1 88 ? 10.507 -12.188 -17.773 1.00 87.56 88 ALA A C 1
ATOM 620 O O . ALA A 1 88 ? 11.439 -11.760 -18.448 1.00 87.56 88 ALA A O 1
ATOM 621 N N . ASP A 1 89 ? 9.243 -12.125 -18.188 1.00 92.38 89 ASP A N 1
ATOM 622 C CA . ASP A 1 89 ? 8.830 -11.727 -19.539 1.00 92.38 89 ASP A CA 1
ATOM 623 C C . ASP A 1 89 ? 7.625 -10.768 -19.557 1.00 92.38 89 ASP A C 1
ATOM 625 O O . ASP A 1 89 ? 7.076 -10.476 -20.618 1.00 92.38 89 ASP A O 1
ATOM 629 N N . GLY A 1 90 ? 7.231 -10.239 -18.396 1.00 95.00 90 GLY A N 1
ATOM 630 C CA . GLY A 1 90 ? 6.088 -9.347 -18.245 1.00 95.00 90 GLY A CA 1
ATOM 631 C C . GLY A 1 90 ? 5.302 -9.608 -16.963 1.00 95.00 90 GLY A C 1
ATOM 632 O O . GLY A 1 90 ? 5.667 -10.445 -16.137 1.00 95.00 90 GLY A O 1
ATOM 633 N N . PHE A 1 91 ? 4.189 -8.893 -16.803 1.00 96.69 91 PHE A N 1
ATOM 634 C CA . PHE A 1 91 ? 3.239 -9.134 -15.716 1.00 96.69 91 PHE A CA 1
ATOM 635 C C . PHE A 1 91 ? 1.924 -9.726 -16.229 1.00 96.69 91 PHE A C 1
ATOM 637 O O . PHE A 1 91 ? 1.561 -9.576 -17.393 1.00 96.69 91 PHE A O 1
ATOM 644 N N . VAL A 1 92 ? 1.165 -10.361 -15.339 1.00 97.06 92 VAL A N 1
ATOM 645 C CA . VAL A 1 92 ? -0.249 -10.684 -15.567 1.00 97.06 92 VAL A CA 1
ATOM 646 C C . VAL A 1 92 ? -1.113 -9.694 -14.799 1.00 97.06 92 VAL A C 1
ATOM 648 O O . VAL A 1 92 ? -0.796 -9.353 -13.660 1.00 97.06 92 VAL A O 1
ATOM 651 N N . ARG A 1 93 ? -2.184 -9.193 -15.415 1.00 97.62 93 ARG A N 1
ATOM 652 C CA . ARG A 1 93 ? -3.118 -8.280 -14.742 1.00 97.62 93 ARG A CA 1
ATOM 653 C C . ARG A 1 93 ? -3.921 -9.027 -13.685 1.00 97.62 93 ARG A C 1
ATOM 655 O O . ARG A 1 93 ? -4.253 -10.196 -13.876 1.00 97.62 93 ARG A O 1
ATOM 662 N N . SER A 1 94 ? -4.297 -8.337 -12.618 1.00 97.38 94 SER A N 1
ATOM 663 C CA . SER A 1 94 ? -5.254 -8.869 -11.656 1.00 97.38 94 SER A CA 1
ATOM 664 C C . SER A 1 94 ? -6.171 -7.807 -11.073 1.00 97.38 94 SER A C 1
ATOM 666 O O . SER A 1 94 ? -5.966 -6.600 -11.218 1.00 97.38 94 SER A O 1
ATOM 668 N N . GLU A 1 95 ? -7.230 -8.284 -10.436 1.00 98.19 95 GLU A N 1
ATOM 669 C CA . GLU A 1 95 ? -8.224 -7.465 -9.762 1.00 98.19 95 GLU A CA 1
ATOM 670 C C . GLU A 1 95 ? -8.009 -7.519 -8.253 1.00 98.19 95 GLU A C 1
ATOM 672 O O . GLU A 1 95 ? -7.510 -8.503 -7.707 1.00 98.19 95 GLU A O 1
ATOM 677 N N . GLY A 1 96 ? -8.406 -6.458 -7.563 1.00 97.19 96 GLY A N 1
ATOM 678 C CA . GLY A 1 96 ? -8.300 -6.415 -6.117 1.00 97.19 96 GLY A CA 1
ATOM 679 C C . GLY A 1 96 ? -8.912 -5.164 -5.524 1.00 97.19 96 GLY A C 1
ATOM 680 O O . GLY A 1 96 ? -8.899 -4.090 -6.122 1.00 97.19 96 GLY A O 1
ATOM 681 N N . VAL A 1 97 ? -9.428 -5.303 -4.309 1.00 97.56 97 VAL A N 1
ATOM 682 C CA . VAL A 1 97 ? -9.821 -4.182 -3.463 1.00 97.56 97 VAL A CA 1
ATOM 683 C C . VAL A 1 97 ? -9.240 -4.402 -2.076 1.00 97.56 97 VAL A C 1
ATOM 685 O O . VAL A 1 97 ? -9.323 -5.498 -1.527 1.00 97.56 97 VAL A O 1
ATOM 688 N N . GLY A 1 98 ? -8.636 -3.363 -1.519 1.00 97.19 98 GLY A N 1
ATOM 689 C CA . GLY A 1 98 ? -8.066 -3.394 -0.181 1.00 97.19 98 GLY A CA 1
ATOM 690 C C . GLY A 1 98 ? -8.165 -2.028 0.471 1.00 97.19 98 GLY A C 1
ATOM 691 O O . GLY A 1 98 ? -8.130 -1.002 -0.211 1.00 97.19 98 GLY A O 1
ATOM 692 N N . ALA A 1 99 ? -8.284 -2.017 1.793 1.00 97.81 99 ALA A N 1
ATOM 693 C CA . ALA A 1 99 ? -8.282 -0.803 2.589 1.00 97.81 99 ALA A CA 1
ATOM 694 C C . ALA A 1 99 ? -7.594 -1.048 3.931 1.00 97.81 99 ALA A C 1
ATOM 696 O O . ALA A 1 99 ? -7.660 -2.149 4.477 1.00 97.81 99 ALA A O 1
ATOM 697 N N . VAL A 1 100 ? -6.969 -0.003 4.461 1.00 97.88 100 VAL A N 1
ATOM 698 C CA . VAL A 1 100 ? -6.434 0.051 5.821 1.00 97.88 100 VAL A CA 1
ATOM 699 C C . VAL A 1 100 ? -6.994 1.272 6.537 1.00 97.88 100 VAL A C 1
ATOM 701 O O . VAL A 1 100 ? -7.261 2.307 5.920 1.00 97.88 100 VAL A O 1
ATOM 704 N N . VAL A 1 101 ? -7.158 1.138 7.849 1.00 98.06 101 VAL A N 1
ATOM 705 C CA . VAL A 1 101 ? -7.511 2.238 8.744 1.00 98.06 101 VAL A CA 1
ATOM 706 C C . VAL A 1 101 ? -6.257 2.611 9.520 1.00 98.06 101 VAL A C 1
ATOM 708 O O . VAL A 1 101 ? -5.616 1.749 10.116 1.00 98.06 101 VAL A O 1
ATOM 711 N N . LEU A 1 102 ? -5.892 3.887 9.471 1.00 98.44 102 LEU A N 1
ATOM 712 C CA . LEU A 1 102 ? -4.699 4.434 10.102 1.00 98.44 102 LEU A CA 1
ATOM 713 C C . LEU A 1 102 ? -5.106 5.425 11.188 1.00 98.44 102 LEU A C 1
ATOM 715 O O . LEU A 1 102 ? -6.036 6.214 11.007 1.00 98.44 102 LEU A O 1
ATOM 719 N N . LYS A 1 103 ? -4.373 5.393 12.297 1.00 98.25 103 LYS A N 1
ATOM 720 C CA . LYS A 1 103 ? -4.594 6.235 13.468 1.00 98.25 103 LYS A CA 1
ATOM 721 C C . LYS A 1 103 ? -3.264 6.496 14.180 1.00 98.25 103 LYS A C 1
ATOM 723 O O . LYS A 1 103 ? -2.414 5.599 14.159 1.00 98.25 103 LYS A O 1
ATOM 728 N N . PRO A 1 104 ? -3.057 7.667 14.809 1.00 97.88 104 PRO A N 1
ATOM 729 C CA . PRO A 1 104 ? -1.920 7.864 15.698 1.00 97.88 104 PRO A CA 1
ATOM 730 C C . PRO A 1 104 ? -1.910 6.794 16.797 1.00 97.88 104 PRO A C 1
ATOM 732 O O . PRO A 1 104 ? -2.940 6.503 17.403 1.00 97.88 104 PRO A O 1
ATOM 735 N N . LEU A 1 105 ? -0.745 6.187 17.046 1.00 96.00 105 LEU A N 1
ATOM 736 C CA . LEU A 1 105 ? -0.623 5.086 18.008 1.00 96.00 105 LEU A CA 1
ATOM 737 C C . LEU A 1 105 ? -1.144 5.450 19.413 1.00 96.00 105 LEU A C 1
ATOM 739 O O . LEU A 1 105 ? -1.879 4.635 19.966 1.00 96.00 105 LEU A O 1
ATOM 743 N N . PRO A 1 106 ? -0.844 6.634 19.991 1.00 95.50 106 PRO A N 1
ATOM 744 C CA . PRO A 1 106 ? -1.382 7.007 21.301 1.00 95.50 106 PRO A CA 1
ATOM 745 C C . PRO A 1 106 ? -2.913 6.959 21.352 1.00 95.50 106 PRO A C 1
ATOM 747 O O . PRO A 1 106 ? -3.475 6.396 22.288 1.00 95.50 106 PRO A O 1
ATOM 750 N N . ASP A 1 107 ? -3.577 7.458 20.310 1.00 96.69 107 ASP A N 1
ATOM 751 C CA . ASP A 1 107 ? -5.037 7.489 20.230 1.00 96.69 107 ASP A CA 1
ATOM 752 C C . ASP A 1 107 ? -5.613 6.082 20.023 1.00 96.69 107 ASP A C 1
ATOM 754 O O . ASP A 1 107 ? -6.659 5.747 20.573 1.00 96.69 107 ASP A O 1
ATOM 758 N N . ALA A 1 108 ? -4.938 5.234 19.238 1.00 95.44 108 ALA A N 1
ATOM 759 C CA . ALA A 1 108 ? -5.328 3.833 19.068 1.00 95.44 108 ALA A CA 1
ATOM 760 C C . ALA A 1 108 ? -5.240 3.061 20.396 1.00 95.44 108 ALA A C 1
ATOM 762 O O . ALA A 1 108 ? -6.138 2.290 20.731 1.00 95.44 108 ALA A O 1
ATOM 763 N N . LEU A 1 109 ? -4.187 3.297 21.186 1.00 93.94 109 LEU A N 1
ATOM 764 C CA . LEU A 1 109 ? -4.021 2.675 22.501 1.00 93.94 109 LEU A CA 1
ATOM 765 C C . LEU A 1 109 ? -5.024 3.199 23.527 1.00 93.94 109 LEU A C 1
ATOM 767 O O . LEU A 1 109 ? -5.528 2.400 24.320 1.00 93.94 109 LEU A O 1
ATOM 771 N N . HIS A 1 110 ? -5.308 4.505 23.499 1.00 93.00 110 HIS A N 1
ATOM 772 C CA . HIS A 1 110 ? -6.315 5.146 24.341 1.00 93.00 110 HIS A CA 1
ATOM 773 C C . HIS A 1 110 ? -7.710 4.571 24.077 1.00 93.00 110 HIS A C 1
ATOM 775 O O . HIS A 1 110 ? -8.399 4.173 25.015 1.00 93.00 110 HIS A O 1
ATOM 781 N N . ASP A 1 111 ? -8.083 4.433 22.804 1.00 91.00 111 ASP A N 1
ATOM 782 C CA . ASP A 1 111 ? -9.398 3.924 22.409 1.00 91.00 111 ASP A CA 1
ATOM 783 C C . ASP A 1 111 ? -9.502 2.393 22.470 1.00 91.00 111 ASP A C 1
ATOM 785 O O . ASP A 1 111 ? -10.582 1.837 22.248 1.00 91.00 111 ASP A O 1
ATOM 789 N N . GLY A 1 112 ? -8.406 1.696 22.790 1.00 88.94 112 GLY A N 1
ATOM 790 C CA . GLY A 1 112 ? -8.353 0.236 22.853 1.00 88.94 112 GLY A CA 1
ATOM 791 C C . GLY A 1 112 ? -8.548 -0.430 21.489 1.00 88.94 112 GLY A C 1
ATOM 792 O O . GLY A 1 112 ? -9.165 -1.493 21.407 1.00 88.94 112 GLY A O 1
ATOM 793 N N . ASP A 1 113 ? -8.075 0.212 20.421 1.00 90.44 113 ASP A N 1
ATOM 794 C CA . ASP A 1 113 ? -8.144 -0.311 19.061 1.00 90.44 113 ASP A CA 1
ATOM 795 C C . ASP A 1 113 ? -7.113 -1.440 18.852 1.00 90.44 113 ASP A C 1
ATOM 797 O O . ASP A 1 113 ? -5.990 -1.366 19.363 1.00 90.44 113 ASP A O 1
ATOM 801 N N . PRO A 1 114 ? -7.444 -2.490 18.075 1.00 87.94 114 PRO A N 1
ATOM 802 C CA . PRO A 1 114 ? -6.475 -3.518 17.717 1.00 87.94 114 PRO A CA 1
ATOM 803 C C . PRO A 1 114 ? -5.421 -2.950 16.757 1.00 87.94 114 PRO A C 1
ATOM 805 O O . PRO A 1 114 ? -5.742 -2.487 15.661 1.00 87.94 114 PRO A O 1
ATOM 808 N N . VAL A 1 115 ? -4.146 -3.038 17.139 1.00 91.00 115 VAL A N 1
ATOM 809 C CA . VAL A 1 115 ? -3.019 -2.585 16.311 1.00 91.00 115 VAL A CA 1
ATOM 810 C C . VAL A 1 115 ? -2.407 -3.780 15.581 1.00 91.00 115 VAL A C 1
ATOM 812 O O . VAL A 1 115 ? -1.787 -4.642 16.198 1.00 91.00 115 VAL A O 1
ATOM 815 N N . LEU A 1 116 ? -2.576 -3.825 14.257 1.00 89.75 116 LEU A N 1
ATOM 816 C CA . LEU A 1 116 ? -2.037 -4.902 13.412 1.00 89.75 116 LEU A CA 1
ATOM 817 C C . LEU A 1 116 ? -0.538 -4.722 13.125 1.00 89.75 116 LEU A C 1
ATOM 819 O O . LEU A 1 116 ? 0.229 -5.679 13.149 1.00 89.75 116 LEU A O 1
ATOM 823 N N . ALA A 1 117 ? -0.123 -3.486 12.849 1.00 90.75 117 ALA A N 1
ATOM 824 C CA . ALA A 1 117 ? 1.254 -3.117 12.546 1.00 90.75 117 ALA A CA 1
ATOM 825 C C . ALA A 1 117 ? 1.466 -1.616 12.789 1.00 90.75 117 ALA A C 1
ATOM 827 O O . ALA A 1 117 ? 0.510 -0.840 12.833 1.00 90.75 117 ALA A O 1
ATOM 828 N N . LEU A 1 118 ? 2.727 -1.203 12.904 1.00 93.88 118 LEU A N 1
ATOM 829 C CA . LEU A 1 118 ? 3.127 0.200 12.997 1.00 93.88 118 LEU A CA 1
ATOM 830 C C . LEU A 1 118 ? 3.565 0.718 11.632 1.00 93.88 118 LEU A C 1
ATOM 832 O O . LEU A 1 118 ? 4.397 0.091 10.987 1.00 93.88 118 LEU A O 1
ATOM 836 N N . LEU A 1 119 ? 3.068 1.886 11.225 1.00 96.12 119 LEU A N 1
ATOM 837 C CA . LEU A 1 119 ? 3.497 2.587 10.014 1.00 96.12 119 LEU A CA 1
ATOM 838 C C . LEU A 1 119 ? 4.617 3.582 10.358 1.00 96.12 119 LEU A C 1
ATOM 840 O O . LEU A 1 119 ? 4.358 4.731 10.714 1.00 96.12 119 LEU A O 1
ATOM 844 N N . LEU A 1 120 ? 5.868 3.133 10.285 1.00 95.69 120 LEU A N 1
ATOM 845 C CA . LEU A 1 120 ? 7.014 3.857 10.848 1.00 95.69 120 LEU A CA 1
ATOM 846 C C . LEU A 1 120 ? 7.440 5.052 9.988 1.00 95.69 120 LEU A C 1
ATOM 848 O O . LEU A 1 120 ? 7.697 6.137 10.502 1.00 95.69 120 LEU A O 1
ATOM 852 N N . GLY A 1 121 ? 7.445 4.888 8.667 1.00 96.81 121 GLY A N 1
ATOM 853 C CA . GLY A 1 121 ? 7.882 5.919 7.725 1.00 96.81 121 GLY A CA 1
ATOM 854 C C . GLY A 1 121 ? 7.359 5.677 6.327 1.00 96.81 121 GLY A C 1
ATOM 855 O O . GLY A 1 121 ? 6.882 4.591 6.001 1.00 96.81 121 GLY A O 1
ATOM 856 N N . SER A 1 122 ? 7.429 6.709 5.495 1.00 98.50 122 SER A N 1
ATOM 857 C CA . SER A 1 122 ? 7.026 6.613 4.094 1.00 98.50 122 SER A CA 1
ATOM 858 C C . SER A 1 122 ? 7.665 7.720 3.272 1.00 98.50 122 SER A C 1
ATOM 860 O O . SER A 1 122 ? 7.841 8.818 3.798 1.00 98.50 122 SER A O 1
ATOM 862 N N . ALA A 1 123 ? 7.891 7.476 1.988 1.00 98.56 123 ALA A N 1
ATOM 863 C CA . ALA A 1 123 ? 8.285 8.508 1.037 1.00 98.56 123 ALA A CA 1
ATOM 864 C C . ALA A 1 123 ? 7.598 8.307 -0.313 1.00 98.56 123 ALA A C 1
ATOM 866 O O . ALA A 1 123 ? 7.296 7.176 -0.704 1.00 98.56 123 ALA A O 1
ATOM 867 N N . VAL A 1 124 ? 7.385 9.419 -1.016 1.00 98.56 124 VAL A N 1
ATOM 868 C CA . VAL A 1 124 ? 6.944 9.454 -2.410 1.00 98.56 124 VAL A CA 1
ATOM 869 C C . VAL A 1 124 ? 7.897 10.354 -3.187 1.00 98.56 124 VAL A C 1
ATOM 871 O O . VAL A 1 124 ? 8.125 11.494 -2.791 1.00 98.56 124 VAL A O 1
ATOM 874 N N . THR A 1 125 ? 8.455 9.845 -4.281 1.00 97.19 125 THR A N 1
ATOM 875 C CA . THR A 1 125 ? 9.381 10.579 -5.160 1.00 97.19 125 THR A CA 1
ATOM 876 C C . THR A 1 125 ? 8.979 10.402 -6.626 1.00 97.19 125 THR A C 1
ATOM 878 O O . THR A 1 125 ? 8.009 9.704 -6.935 1.00 97.19 125 THR A O 1
ATOM 881 N N . ASN A 1 126 ? 9.705 11.039 -7.548 1.00 96.38 126 ASN A N 1
ATOM 882 C CA . ASN A 1 126 ? 9.525 10.831 -8.982 1.00 96.38 126 ASN A CA 1
ATOM 883 C C . ASN A 1 126 ? 10.878 10.639 -9.680 1.00 96.38 126 ASN A C 1
ATOM 885 O O . ASN A 1 126 ? 11.850 11.316 -9.346 1.00 96.38 126 ASN A O 1
ATOM 889 N N . ASP A 1 127 ? 10.920 9.736 -10.658 1.00 95.62 127 ASP A N 1
ATOM 890 C CA . ASP A 1 127 ? 12.126 9.436 -11.437 1.00 95.62 127 ASP A CA 1
ATOM 891 C C . ASP A 1 127 ? 12.599 10.614 -12.308 1.00 95.62 127 ASP A C 1
ATOM 893 O O . ASP A 1 127 ? 13.768 10.663 -12.701 1.00 95.62 127 ASP A O 1
ATOM 897 N N . GLY A 1 128 ? 11.722 11.575 -12.618 1.00 93.50 128 GLY A N 1
ATOM 898 C CA . GLY A 1 128 ? 12.025 12.718 -13.471 1.00 93.50 128 GLY A CA 1
ATOM 899 C C . GLY A 1 128 ? 12.596 12.276 -14.819 1.00 93.50 128 GLY A C 1
ATOM 900 O O . GLY A 1 128 ? 12.049 11.409 -15.495 1.00 93.50 128 GLY A O 1
ATOM 901 N N . GLN A 1 129 ? 13.732 12.857 -15.210 1.00 92.44 129 GLN A N 1
ATOM 902 C CA . GLN A 1 129 ? 14.471 12.446 -16.411 1.00 92.44 129 GLN A CA 1
ATOM 903 C C . GLN A 1 129 ? 15.493 11.323 -16.145 1.00 92.44 129 GLN A C 1
ATOM 905 O O . GLN A 1 129 ? 16.284 11.003 -17.028 1.00 92.44 129 GLN A O 1
ATOM 910 N N . GLY A 1 130 ? 15.508 10.716 -14.952 1.00 85.19 130 GLY A N 1
ATOM 911 C CA . GLY A 1 130 ? 16.581 9.828 -14.487 1.00 85.19 130 GLY A CA 1
ATOM 912 C C . GLY A 1 130 ? 16.830 8.589 -15.355 1.00 85.19 130 GLY A C 1
ATOM 913 O O . GLY A 1 130 ? 17.949 8.084 -15.395 1.00 85.19 130 GLY A O 1
ATOM 914 N N . SER A 1 131 ? 15.819 8.115 -16.084 1.00 85.88 131 SER A N 1
ATOM 915 C CA . SER A 1 131 ? 15.931 6.994 -17.028 1.00 85.88 131 SER A CA 1
ATOM 916 C C . SER A 1 131 ? 16.052 7.427 -18.498 1.00 85.88 131 SER A C 1
ATOM 918 O O . SER A 1 131 ? 16.244 6.576 -19.372 1.00 85.88 131 SER A O 1
ATOM 920 N N . GLY A 1 132 ? 15.906 8.729 -18.775 1.00 87.62 132 GLY A N 1
ATOM 921 C CA . GLY A 1 132 ? 15.824 9.321 -20.112 1.00 87.62 132 GLY A CA 1
ATOM 922 C C . GLY A 1 132 ? 14.504 9.075 -20.855 1.00 87.62 132 GLY A C 1
ATOM 923 O O . GLY A 1 132 ? 14.322 9.618 -21.941 1.00 87.62 132 GLY A O 1
ATOM 924 N N . LEU A 1 133 ? 13.582 8.273 -20.305 1.00 88.06 133 LEU A N 1
ATOM 925 C CA . LEU A 1 133 ? 12.315 7.896 -20.943 1.00 88.06 133 LEU A CA 1
ATOM 926 C C . LEU A 1 133 ? 11.181 7.826 -19.913 1.00 88.06 133 LEU A C 1
ATOM 928 O O . LEU A 1 133 ? 11.308 7.146 -18.902 1.00 88.06 133 LEU A O 1
ATOM 932 N N . LEU A 1 134 ? 10.032 8.435 -20.218 1.00 87.56 134 LEU A N 1
ATOM 933 C CA . LEU A 1 134 ? 8.895 8.558 -19.290 1.00 87.56 134 LEU A CA 1
ATOM 934 C C . LEU A 1 134 ? 8.412 7.225 -18.687 1.00 87.56 134 LEU A C 1
ATOM 936 O O . LEU A 1 134 ? 8.026 7.188 -17.527 1.00 87.56 134 LEU A O 1
ATOM 940 N N . LEU A 1 135 ? 8.420 6.146 -19.477 1.00 89.00 135 LEU A N 1
ATOM 941 C CA . LEU A 1 135 ? 7.882 4.834 -19.085 1.00 89.00 135 LEU A CA 1
ATOM 942 C C . LEU A 1 135 ? 8.951 3.870 -18.546 1.00 89.00 135 LEU A C 1
ATOM 944 O O . LEU A 1 135 ? 8.677 2.684 -18.366 1.00 89.00 135 LEU A O 1
ATOM 948 N N . LYS A 1 136 ? 10.187 4.341 -18.344 1.00 90.56 136 LYS A N 1
ATOM 949 C CA . LYS A 1 136 ? 11.298 3.512 -17.870 1.00 90.56 136 LYS A CA 1
ATOM 950 C C . LYS A 1 136 ? 11.657 3.901 -16.431 1.00 90.56 136 LYS A C 1
ATOM 952 O O . LYS A 1 136 ? 11.894 5.083 -16.194 1.00 90.56 136 LYS A O 1
ATOM 957 N N . PRO A 1 137 ? 11.769 2.940 -15.497 1.00 93.62 137 PRO A N 1
ATOM 958 C CA . PRO A 1 137 ? 12.141 3.245 -14.120 1.00 93.62 137 PRO A CA 1
ATOM 959 C C . PRO A 1 137 ? 13.622 3.631 -13.996 1.00 93.62 137 PRO A C 1
ATOM 961 O O . PRO A 1 137 ? 14.452 3.222 -14.820 1.00 93.62 137 PRO A O 1
ATOM 964 N N . ALA A 1 138 ? 13.968 4.378 -12.945 1.00 94.44 138 ALA A N 1
ATOM 965 C CA . ALA A 1 138 ? 15.337 4.806 -12.653 1.00 94.44 138 ALA A CA 1
ATOM 966 C C . ALA A 1 138 ? 15.860 4.268 -11.308 1.00 94.44 138 ALA A C 1
ATOM 968 O O . ALA A 1 138 ? 15.215 4.398 -10.270 1.00 94.44 138 ALA A O 1
ATOM 969 N N . VAL A 1 139 ? 17.088 3.729 -11.302 1.00 94.31 139 VAL A N 1
ATOM 970 C CA . VAL A 1 139 ? 17.754 3.254 -10.068 1.00 94.31 139 VAL A CA 1
ATOM 971 C C . VAL A 1 139 ? 17.909 4.400 -9.067 1.00 94.31 139 VAL A C 1
ATOM 973 O O . VAL A 1 139 ? 17.577 4.245 -7.896 1.00 94.31 139 VAL A O 1
ATOM 976 N N . SER A 1 140 ? 18.358 5.570 -9.529 1.00 94.06 140 SER A N 1
ATOM 977 C CA . SER A 1 140 ? 18.586 6.745 -8.680 1.00 94.06 140 SER A CA 1
ATOM 978 C C . SER A 1 140 ? 17.315 7.224 -7.977 1.00 94.06 140 SER A C 1
ATOM 980 O O . SER A 1 140 ? 17.363 7.529 -6.786 1.00 94.06 140 SER A O 1
ATOM 982 N N . GLY A 1 141 ? 16.177 7.245 -8.679 1.00 95.31 141 GLY A N 1
ATOM 983 C CA . GLY A 1 141 ? 14.888 7.646 -8.110 1.00 95.31 141 GLY A CA 1
ATOM 984 C C . GLY A 1 141 ? 14.407 6.689 -7.018 1.00 95.31 141 GLY A C 1
ATOM 985 O O . GLY A 1 141 ? 13.952 7.133 -5.961 1.00 95.31 141 GLY A O 1
ATOM 986 N N . GLN A 1 142 ? 14.590 5.381 -7.218 1.00 96.75 142 GLN A N 1
ATOM 987 C CA . GLN A 1 142 ? 14.241 4.363 -6.224 1.00 96.75 142 GLN A CA 1
ATOM 988 C C . GLN A 1 142 ? 15.197 4.350 -5.021 1.00 96.75 142 GLN A C 1
ATOM 990 O O . GLN A 1 142 ? 14.747 4.193 -3.887 1.00 96.75 142 GLN A O 1
ATOM 995 N N . VAL A 1 143 ? 16.500 4.572 -5.228 1.00 95.69 143 VAL A N 1
ATOM 996 C CA . VAL A 1 143 ? 17.471 4.728 -4.128 1.00 95.69 143 VAL A CA 1
ATOM 997 C C . VAL A 1 143 ? 17.148 5.964 -3.291 1.00 95.69 143 VAL A C 1
ATOM 999 O O . VAL A 1 143 ? 17.138 5.879 -2.063 1.00 95.69 143 VAL A O 1
ATOM 1002 N N . GLN A 1 144 ? 16.842 7.097 -3.930 1.00 96.38 144 GLN A N 1
ATOM 1003 C CA . GLN A 1 144 ? 16.449 8.314 -3.219 1.00 96.38 144 GLN A CA 1
ATOM 1004 C C . GLN A 1 144 ? 15.169 8.093 -2.408 1.00 96.38 144 GLN A C 1
ATOM 1006 O O . GLN A 1 144 ? 15.145 8.396 -1.221 1.00 96.38 144 GLN A O 1
ATOM 1011 N N . MET A 1 145 ? 14.149 7.469 -3.005 1.00 98.00 145 MET A N 1
ATOM 1012 C CA . MET A 1 145 ? 12.910 7.101 -2.310 1.00 98.00 145 MET A CA 1
ATOM 1013 C C . MET A 1 145 ? 13.174 6.255 -1.055 1.00 98.00 145 MET A C 1
ATOM 1015 O O . MET A 1 145 ? 12.589 6.513 -0.005 1.00 98.00 145 MET A O 1
ATOM 1019 N N . LEU A 1 146 ? 14.050 5.248 -1.146 1.00 96.81 146 LEU A N 1
ATOM 1020 C CA . LEU A 1 146 ? 14.411 4.405 -0.003 1.00 96.81 146 LEU A CA 1
ATOM 1021 C C . LEU A 1 146 ? 15.108 5.214 1.099 1.00 96.81 146 LEU A C 1
ATOM 1023 O O . LEU A 1 146 ? 14.776 5.043 2.273 1.00 96.81 146 LEU A O 1
ATOM 1027 N N . ARG A 1 147 ? 16.032 6.114 0.739 1.00 95.81 147 ARG A N 1
ATOM 1028 C CA . ARG A 1 147 ? 16.715 7.007 1.693 1.00 95.81 147 ARG A CA 1
ATOM 1029 C C . ARG A 1 147 ? 15.738 7.957 2.379 1.00 95.81 147 ARG A C 1
ATOM 1031 O O . ARG A 1 147 ? 15.765 8.061 3.602 1.00 95.81 147 ARG A O 1
ATOM 1038 N N . ASP A 1 148 ? 14.841 8.577 1.620 1.00 97.94 148 ASP A N 1
ATOM 1039 C CA . ASP A 1 148 ? 13.824 9.491 2.147 1.00 97.94 148 ASP A CA 1
ATOM 1040 C C . ASP A 1 148 ? 12.862 8.763 3.090 1.00 97.94 148 ASP A C 1
ATOM 1042 O O . ASP A 1 148 ? 12.507 9.276 4.152 1.00 97.94 148 ASP A O 1
ATOM 1046 N N . ALA A 1 149 ? 12.477 7.529 2.751 1.00 97.75 149 ALA A N 1
ATOM 1047 C CA . ALA A 1 149 ? 11.639 6.713 3.618 1.00 97.75 149 ALA A CA 1
ATOM 1048 C C . ALA A 1 149 ? 12.373 6.330 4.914 1.00 97.75 149 ALA A C 1
ATOM 1050 O O . ALA A 1 149 ? 11.752 6.341 5.977 1.00 97.75 149 ALA A O 1
ATOM 1051 N N . CYS A 1 150 ? 13.675 6.019 4.841 1.00 96.00 150 CYS A N 1
ATOM 1052 C CA . CYS A 1 150 ? 14.494 5.702 6.016 1.00 96.00 150 CYS A CA 1
ATOM 1053 C C . CYS A 1 150 ? 14.612 6.922 6.931 1.00 96.00 150 CYS A C 1
ATOM 1055 O O . CYS A 1 150 ? 14.362 6.820 8.130 1.00 96.00 150 CYS A O 1
ATOM 1057 N N . HIS A 1 151 ? 14.882 8.093 6.348 1.00 96.81 151 HIS A N 1
ATOM 1058 C CA . HIS A 1 151 ? 14.897 9.362 7.066 1.00 96.81 151 HIS A CA 1
ATOM 1059 C C . HIS A 1 151 ? 13.541 9.650 7.729 1.00 96.81 151 HIS A C 1
ATOM 1061 O O . HIS A 1 151 ? 13.491 9.964 8.915 1.00 96.81 151 HIS A O 1
ATOM 1067 N N . SER A 1 152 ? 12.431 9.451 7.008 1.00 97.62 152 SER A N 1
ATOM 1068 C CA . SER A 1 152 ? 11.073 9.632 7.541 1.00 97.62 152 SER A CA 1
ATOM 1069 C C . SER A 1 152 ? 10.728 8.685 8.698 1.00 97.62 152 SER A C 1
ATOM 1071 O O . SER A 1 152 ? 9.875 9.023 9.521 1.00 97.62 152 SER A O 1
ATOM 1073 N N . ALA A 1 153 ? 11.352 7.505 8.750 1.00 95.62 153 ALA A N 1
ATOM 1074 C CA . ALA A 1 153 ? 11.192 6.526 9.826 1.00 95.62 153 ALA A CA 1
ATOM 1075 C C . ALA A 1 153 ? 12.244 6.657 10.946 1.00 95.62 153 ALA A C 1
ATOM 1077 O O . ALA A 1 153 ? 12.092 5.997 11.970 1.00 95.62 153 ALA A O 1
ATOM 1078 N N . GLY A 1 154 ? 13.294 7.469 10.773 1.00 95.25 154 GLY A N 1
ATOM 1079 C CA . GLY A 1 154 ? 14.406 7.552 11.726 1.00 95.25 154 GLY A CA 1
ATOM 1080 C C . GLY A 1 154 ? 15.185 6.238 11.864 1.00 95.25 154 GLY A C 1
ATOM 1081 O O . GLY A 1 154 ? 15.580 5.871 12.968 1.00 95.25 154 GLY A O 1
ATOM 1082 N N . ILE A 1 155 ? 15.358 5.507 10.762 1.00 91.69 155 ILE A N 1
ATOM 1083 C CA . ILE A 1 155 ? 16.005 4.188 10.724 1.00 91.69 155 ILE A CA 1
ATOM 1084 C C . ILE A 1 155 ? 17.170 4.168 9.737 1.00 91.69 155 ILE A C 1
ATOM 1086 O O . ILE A 1 155 ? 17.198 4.911 8.757 1.00 91.69 155 ILE A O 1
ATOM 1090 N N . GLU A 1 156 ? 18.084 3.233 9.952 1.00 90.50 156 GLU A N 1
ATOM 1091 C CA . GLU A 1 156 ? 19.170 2.926 9.034 1.00 90.50 156 GLU A CA 1
ATOM 1092 C C . GLU A 1 156 ? 18.770 1.830 8.037 1.00 90.50 156 GLU A C 1
ATOM 1094 O O . GLU A 1 156 ? 18.116 0.850 8.420 1.00 90.50 156 GLU A O 1
ATOM 1099 N N . PRO A 1 157 ? 19.245 1.886 6.777 1.00 86.25 157 PRO A N 1
ATOM 1100 C CA . PRO A 1 157 ? 18.957 0.847 5.793 1.00 86.25 157 PRO A CA 1
ATOM 1101 C C . PRO A 1 157 ? 19.394 -0.568 6.212 1.00 86.25 157 PRO A C 1
ATOM 1103 O O . PRO A 1 157 ? 18.847 -1.567 5.746 1.00 86.25 157 PRO A O 1
ATOM 1106 N N . ALA A 1 158 ? 20.382 -0.671 7.107 1.00 86.38 158 ALA A N 1
ATOM 1107 C CA . ALA A 1 158 ? 20.857 -1.934 7.675 1.00 86.38 158 ALA A CA 1
ATOM 1108 C C . ALA A 1 158 ? 19.818 -2.645 8.567 1.00 86.38 158 ALA A C 1
ATOM 1110 O O . ALA A 1 158 ? 19.964 -3.837 8.844 1.00 86.38 158 ALA A O 1
ATOM 1111 N N . GLN A 1 159 ? 18.786 -1.929 9.026 1.00 86.00 159 GLN A N 1
ATOM 1112 C CA . GLN A 1 159 ? 17.725 -2.467 9.879 1.00 86.00 159 GLN A CA 1
ATOM 1113 C C . GLN A 1 159 ? 16.608 -3.158 9.081 1.00 86.00 159 GLN A C 1
ATOM 1115 O O . GLN A 1 159 ? 15.771 -3.831 9.683 1.00 86.00 159 GLN A O 1
ATOM 1120 N N . LEU A 1 160 ? 16.574 -3.014 7.748 1.00 84.31 160 LEU A N 1
ATOM 1121 C CA . LEU A 1 160 ? 15.573 -3.670 6.908 1.00 84.31 160 LEU A CA 1
ATOM 1122 C C . LEU A 1 160 ? 15.817 -5.180 6.850 1.00 84.31 160 LEU A C 1
ATOM 1124 O O . LEU A 1 160 ? 16.868 -5.651 6.418 1.00 84.31 160 LEU A O 1
ATOM 1128 N N . ASP A 1 161 ? 14.788 -5.948 7.193 1.00 82.81 161 ASP A N 1
ATOM 1129 C CA . ASP A 1 161 ? 14.845 -7.407 7.151 1.00 82.81 161 ASP A CA 1
ATOM 1130 C C . ASP A 1 161 ? 14.214 -7.991 5.883 1.00 82.81 161 ASP A C 1
ATOM 1132 O O . ASP A 1 161 ? 14.588 -9.096 5.463 1.00 82.81 161 ASP A O 1
ATOM 1136 N N . TYR A 1 162 ? 13.220 -7.299 5.320 1.00 86.56 162 TYR A N 1
ATOM 1137 C CA . TYR A 1 162 ? 12.480 -7.723 4.135 1.00 86.56 162 TYR A CA 1
ATOM 1138 C C . TYR A 1 162 ? 11.928 -6.526 3.356 1.00 86.56 162 TYR A C 1
ATOM 1140 O O . TYR A 1 162 ? 11.448 -5.567 3.956 1.00 86.56 162 TYR A O 1
ATOM 1148 N N . VAL A 1 163 ? 11.918 -6.621 2.029 1.00 91.12 163 VAL A N 1
ATOM 1149 C CA . VAL A 1 163 ? 11.161 -5.727 1.152 1.00 91.12 163 VAL A CA 1
ATOM 1150 C C . VAL A 1 163 ? 10.139 -6.515 0.341 1.00 91.12 163 VAL A C 1
ATOM 1152 O O . VAL A 1 163 ? 10.484 -7.420 -0.421 1.00 91.12 163 VAL A O 1
ATOM 1155 N N . GLU A 1 164 ? 8.877 -6.132 0.502 1.00 93.62 164 GLU A N 1
ATOM 1156 C CA . GLU A 1 164 ? 7.803 -6.438 -0.430 1.00 93.62 164 GLU A CA 1
ATOM 1157 C C . GLU A 1 164 ? 7.978 -5.525 -1.648 1.00 93.62 164 GLU A C 1
ATOM 1159 O O . GLU A 1 164 ? 7.633 -4.342 -1.630 1.00 93.62 164 GLU A O 1
ATOM 1164 N N . ALA A 1 165 ? 8.613 -6.073 -2.677 1.00 94.75 165 ALA A N 1
ATOM 1165 C CA . ALA A 1 165 ? 8.988 -5.376 -3.893 1.00 94.75 165 ALA A CA 1
ATOM 1166 C C . ALA A 1 165 ? 7.771 -5.062 -4.773 1.00 94.75 165 ALA A C 1
ATOM 1168 O O . ALA A 1 165 ? 6.764 -5.786 -4.781 1.00 94.75 165 ALA A O 1
ATOM 1169 N N . HIS A 1 166 ? 7.908 -4.025 -5.599 1.00 97.62 166 HIS A N 1
ATOM 1170 C CA . HIS A 1 166 ? 6.978 -3.775 -6.684 1.00 97.62 166 HIS A CA 1
ATOM 1171 C C . HIS A 1 166 ? 6.965 -4.971 -7.640 1.00 97.62 166 HIS A C 1
ATOM 1173 O O . HIS A 1 166 ? 5.891 -5.486 -7.917 1.00 97.62 166 HIS A O 1
ATOM 1179 N N . GLY A 1 167 ? 8.124 -5.459 -8.071 1.00 92.69 167 GLY A N 1
ATOM 1180 C CA . GLY A 1 167 ? 8.344 -6.783 -8.640 1.00 92.69 167 GLY A CA 1
ATOM 1181 C C . GLY A 1 167 ? 7.305 -7.276 -9.641 1.00 92.69 167 GLY A C 1
ATOM 1182 O O . GLY A 1 167 ? 6.560 -8.220 -9.371 1.00 92.69 167 GLY A O 1
ATOM 1183 N N . THR A 1 168 ? 7.245 -6.634 -10.805 1.00 93.31 168 THR A N 1
ATOM 1184 C CA . THR A 1 168 ? 6.275 -6.972 -11.854 1.00 93.31 168 THR A CA 1
ATOM 1185 C C . THR A 1 168 ? 6.654 -8.209 -12.655 1.00 93.31 168 THR A C 1
ATOM 1187 O O . THR A 1 168 ? 5.776 -8.767 -13.305 1.00 93.31 168 THR A O 1
ATOM 1190 N N . GLY A 1 169 ? 7.903 -8.682 -12.595 1.00 89.44 169 GLY A N 1
ATOM 1191 C CA . GLY A 1 169 ? 8.350 -9.762 -13.478 1.00 89.44 169 GLY A CA 1
ATOM 1192 C C . GLY A 1 169 ? 8.772 -9.243 -14.849 1.00 89.44 169 GLY A C 1
ATOM 1193 O O . GLY A 1 169 ? 8.690 -9.973 -15.832 1.00 89.44 169 GLY A O 1
ATOM 1194 N N . THR A 1 170 ? 9.192 -7.978 -14.941 1.00 90.94 170 THR A N 1
ATOM 1195 C CA . THR A 1 170 ? 9.694 -7.398 -16.194 1.00 90.94 170 THR A CA 1
ATOM 1196 C C . THR A 1 170 ? 11.225 -7.387 -16.183 1.00 90.94 170 THR A C 1
ATOM 1198 O O . THR A 1 170 ? 11.806 -6.953 -15.186 1.00 90.94 170 THR A O 1
ATOM 1201 N N . PRO A 1 171 ? 11.916 -7.764 -17.281 1.00 87.12 171 PRO A N 1
ATOM 1202 C CA . PRO A 1 171 ? 13.382 -7.806 -17.306 1.00 87.12 171 PRO A CA 1
ATOM 1203 C C . PRO A 1 171 ? 14.043 -6.498 -16.853 1.00 87.12 171 PRO A C 1
ATOM 1205 O O . PRO A 1 171 ? 14.982 -6.492 -16.055 1.00 87.12 171 PRO A O 1
ATOM 1208 N N . THR A 1 172 ? 13.535 -5.371 -17.363 1.00 89.06 172 THR A N 1
ATOM 1209 C CA . THR A 1 172 ? 14.086 -4.043 -17.068 1.00 89.06 172 THR A CA 1
ATOM 1210 C C . THR A 1 172 ? 13.681 -3.562 -15.679 1.00 89.06 172 THR A C 1
ATOM 1212 O O . THR A 1 172 ? 14.543 -3.091 -14.938 1.00 89.06 172 THR A O 1
ATOM 1215 N N . GLY A 1 173 ? 12.398 -3.676 -15.316 1.00 92.06 173 GLY A N 1
ATOM 1216 C CA . GLY A 1 173 ? 11.896 -3.181 -14.034 1.00 92.06 173 GLY A CA 1
ATOM 1217 C C . GLY A 1 173 ? 12.525 -3.910 -12.855 1.00 92.06 173 GLY A C 1
ATOM 1218 O O . GLY A 1 173 ? 13.051 -3.264 -11.951 1.00 92.06 173 GLY A O 1
ATOM 1219 N N . ASP A 1 174 ? 12.579 -5.239 -12.919 1.00 90.69 174 ASP A N 1
ATOM 1220 C CA . ASP A 1 174 ? 13.153 -6.058 -11.853 1.00 90.69 174 ASP A CA 1
ATOM 1221 C C . ASP A 1 174 ? 14.663 -5.812 -11.712 1.00 90.69 174 ASP A C 1
ATOM 1223 O O . ASP A 1 174 ? 15.177 -5.735 -10.597 1.00 90.69 174 ASP A O 1
ATOM 1227 N N . THR A 1 175 ? 15.383 -5.616 -12.824 1.00 87.75 175 THR A N 1
ATOM 1228 C CA . THR A 1 175 ? 16.814 -5.265 -12.786 1.00 87.75 175 THR A CA 1
ATOM 1229 C C . THR A 1 175 ? 17.046 -3.923 -12.092 1.00 87.75 175 THR A C 1
ATOM 1231 O O . THR A 1 175 ? 17.966 -3.802 -11.279 1.00 87.75 175 THR A O 1
ATOM 1234 N N . VAL A 1 176 ? 16.230 -2.912 -12.402 1.00 92.12 176 VAL A N 1
ATOM 1235 C CA . VAL A 1 176 ? 16.321 -1.585 -11.776 1.00 92.12 176 VAL A CA 1
ATOM 1236 C C . VAL A 1 176 ? 16.014 -1.671 -10.283 1.00 92.12 176 VAL A C 1
ATOM 1238 O O . VAL A 1 176 ? 16.808 -1.186 -9.477 1.00 92.12 176 VAL A O 1
ATOM 1241 N N . GLU A 1 177 ? 14.930 -2.350 -9.910 1.00 94.56 177 GLU A N 1
ATOM 1242 C CA . GLU A 1 177 ? 14.514 -2.486 -8.514 1.00 94.56 177 GLU A CA 1
ATOM 1243 C C . GLU A 1 177 ? 15.535 -3.242 -7.666 1.00 94.56 177 GLU A C 1
ATOM 1245 O O . GLU A 1 177 ? 15.936 -2.776 -6.600 1.00 94.56 177 GLU A O 1
ATOM 1250 N N . LEU A 1 178 ? 16.026 -4.381 -8.153 1.00 89.75 178 LEU A N 1
ATOM 1251 C CA . LEU A 1 178 ? 17.031 -5.163 -7.436 1.00 89.75 178 LEU A CA 1
ATOM 1252 C C . LEU A 1 178 ? 18.363 -4.409 -7.324 1.00 89.75 178 LEU A C 1
ATOM 1254 O O . LEU A 1 178 ? 19.039 -4.518 -6.301 1.00 89.75 178 LEU A O 1
ATOM 1258 N N . SER A 1 179 ? 18.727 -3.603 -8.325 1.00 89.19 179 SER A N 1
ATOM 1259 C CA . SER A 1 179 ? 19.916 -2.744 -8.250 1.00 89.19 179 SER A CA 1
ATOM 1260 C C . SER A 1 179 ? 19.753 -1.650 -7.195 1.00 89.19 179 SER A C 1
ATOM 1262 O O . SER A 1 179 ? 20.649 -1.465 -6.374 1.00 89.19 179 SER A O 1
ATOM 1264 N N . ALA A 1 180 ? 18.597 -0.980 -7.163 1.00 92.44 180 ALA A N 1
ATOM 1265 C CA . ALA A 1 180 ? 18.305 0.058 -6.180 1.00 92.44 180 ALA A CA 1
ATOM 1266 C C . ALA A 1 180 ? 18.287 -0.496 -4.747 1.00 92.44 180 ALA A C 1
ATOM 1268 O O . ALA A 1 180 ? 18.889 0.088 -3.847 1.00 92.44 180 ALA A O 1
ATOM 1269 N N . LEU A 1 181 ? 17.672 -1.664 -4.537 1.00 91.25 181 LEU A N 1
ATOM 1270 C CA . LEU A 1 181 ? 17.672 -2.344 -3.240 1.00 91.25 181 LEU A CA 1
ATOM 1271 C C . LEU A 1 181 ? 19.081 -2.757 -2.804 1.00 91.25 181 LEU A C 1
ATOM 1273 O O . LEU A 1 181 ? 19.429 -2.604 -1.635 1.00 91.25 181 LEU A O 1
ATOM 1277 N N . ALA A 1 182 ? 19.903 -3.269 -3.722 1.00 86.25 182 ALA A N 1
ATOM 1278 C CA . ALA A 1 182 ? 21.278 -3.650 -3.413 1.00 86.25 182 ALA A CA 1
ATOM 1279 C C . ALA A 1 182 ? 22.166 -2.442 -3.080 1.00 86.25 182 ALA A C 1
ATOM 1281 O O . ALA A 1 182 ? 23.043 -2.560 -2.224 1.00 86.25 182 ALA A O 1
ATOM 1282 N N . GLU A 1 183 ? 21.948 -1.304 -3.743 1.00 88.44 183 GLU A N 1
ATOM 1283 C CA . GLU A 1 183 ? 22.652 -0.049 -3.465 1.00 88.44 183 GLU A CA 1
ATOM 1284 C C . GLU A 1 183 ? 22.220 0.562 -2.126 1.00 88.44 183 GLU A C 1
ATOM 1286 O O . GLU A 1 183 ? 23.064 1.028 -1.363 1.00 88.44 183 GLU A O 1
ATOM 1291 N N . ALA A 1 184 ? 20.921 0.530 -1.817 1.00 87.06 184 ALA A N 1
ATOM 1292 C CA . ALA A 1 184 ? 20.389 1.060 -0.567 1.00 87.06 184 ALA A CA 1
ATOM 1293 C C . ALA A 1 184 ? 20.695 0.165 0.648 1.00 87.06 184 ALA A C 1
ATOM 1295 O O . ALA A 1 184 ? 20.766 0.667 1.765 1.00 87.06 184 ALA A O 1
ATOM 1296 N N . ALA A 1 185 ? 20.882 -1.147 0.462 1.00 81.69 185 ALA A N 1
ATOM 1297 C CA . ALA A 1 185 ? 21.148 -2.079 1.557 1.00 81.69 185 ALA A CA 1
ATOM 1298 C C . ALA A 1 185 ? 22.466 -1.751 2.292 1.00 81.69 185 ALA A C 1
ATOM 1300 O O . ALA A 1 185 ? 23.556 -1.815 1.714 1.00 81.69 185 ALA A O 1
ATOM 1301 N N . GLY A 1 186 ? 22.359 -1.452 3.592 1.00 67.69 186 GLY A N 1
ATOM 1302 C CA . GLY A 1 186 ? 23.463 -0.959 4.427 1.00 67.69 186 GLY A CA 1
ATOM 1303 C C . GLY A 1 186 ? 24.061 -1.950 5.437 1.00 67.69 186 GLY A C 1
ATOM 1304 O O . GLY A 1 186 ? 24.876 -1.535 6.251 1.00 67.69 186 GLY A O 1
ATOM 1305 N N . GLY A 1 187 ? 23.664 -3.230 5.437 1.00 68.19 187 GLY A N 1
ATOM 1306 C CA . GLY A 1 187 ? 24.058 -4.207 6.469 1.00 68.19 187 GLY A CA 1
ATOM 1307 C C . GLY A 1 187 ? 24.959 -5.351 5.986 1.00 68.19 187 GLY A C 1
ATOM 1308 O O . GLY A 1 187 ? 25.011 -5.662 4.798 1.00 68.19 187 GLY A O 1
ATOM 1309 N N . GLU A 1 188 ? 25.628 -6.028 6.930 1.00 70.00 188 GLU A N 1
ATOM 1310 C CA . GLU A 1 188 ? 26.393 -7.266 6.672 1.00 70.00 188 GLU A CA 1
ATOM 1311 C C . GLU A 1 188 ? 25.486 -8.453 6.313 1.00 70.00 188 GLU A C 1
ATOM 1313 O O . GLU A 1 188 ? 25.877 -9.378 5.595 1.00 70.00 188 GLU A O 1
ATOM 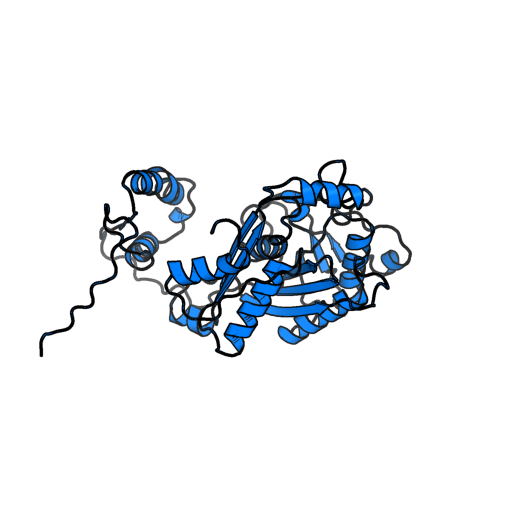1318 N N . ARG A 1 189 ? 24.246 -8.435 6.820 1.00 72.31 189 ARG A N 1
ATOM 1319 C CA . ARG A 1 189 ? 23.234 -9.440 6.501 1.00 72.31 189 ARG A CA 1
ATOM 1320 C C . ARG A 1 189 ? 22.527 -9.053 5.204 1.00 72.31 189 ARG A C 1
ATOM 1322 O O . ARG A 1 189 ? 22.097 -7.910 5.074 1.00 72.31 189 ARG A O 1
ATOM 1329 N N . PRO A 1 190 ? 22.326 -9.995 4.272 1.00 76.12 190 PRO A N 1
ATOM 1330 C CA . PRO A 1 190 ? 21.680 -9.647 3.016 1.00 76.12 190 PRO A CA 1
ATOM 1331 C C . PRO A 1 190 ? 20.187 -9.371 3.203 1.00 76.12 190 PRO A C 1
ATOM 1333 O O . PRO A 1 190 ? 19.478 -10.178 3.813 1.00 76.12 190 PRO A O 1
ATOM 1336 N N . LEU A 1 191 ? 19.710 -8.275 2.619 1.00 81.56 191 LEU A N 1
ATOM 1337 C CA . LEU A 1 191 ? 18.311 -7.867 2.618 1.00 81.56 191 LEU A CA 1
ATOM 1338 C C . LEU A 1 191 ? 17.456 -8.896 1.875 1.00 81.56 191 LEU A C 1
ATOM 1340 O O . LEU A 1 191 ? 17.777 -9.295 0.751 1.00 81.56 191 LEU A O 1
ATOM 1344 N N . ARG A 1 192 ? 16.352 -9.327 2.494 1.00 82.94 192 ARG A N 1
ATOM 1345 C CA . ARG A 1 192 ? 15.402 -10.228 1.837 1.00 82.94 192 ARG A CA 1
ATOM 1346 C C . ARG A 1 192 ? 14.414 -9.454 0.978 1.00 82.94 192 ARG A C 1
ATOM 1348 O O . ARG A 1 192 ? 13.986 -8.378 1.367 1.00 82.94 192 ARG A O 1
ATOM 1355 N N . CYS A 1 193 ? 13.996 -10.020 -0.147 1.00 85.31 193 CYS A N 1
ATOM 1356 C CA . CYS A 1 193 ? 12.886 -9.469 -0.924 1.00 85.31 193 CYS A CA 1
ATOM 1357 C C . CYS A 1 193 ? 12.006 -10.557 -1.554 1.00 85.31 193 CYS A C 1
ATOM 1359 O O . CYS A 1 193 ? 12.416 -11.720 -1.671 1.00 85.31 193 CYS A O 1
ATOM 1361 N N . GLY A 1 194 ? 10.788 -10.165 -1.926 1.00 85.25 194 GLY A N 1
ATOM 1362 C CA . GLY A 1 194 ? 9.814 -10.950 -2.689 1.00 85.25 194 GLY A CA 1
ATOM 1363 C C . GLY A 1 194 ? 8.653 -10.068 -3.161 1.00 85.25 194 GLY A C 1
ATOM 1364 O O . GLY A 1 194 ? 8.654 -8.875 -2.878 1.00 85.25 194 GLY A O 1
ATOM 1365 N N . SER A 1 195 ? 7.681 -10.635 -3.884 1.00 90.19 195 SER A N 1
ATOM 1366 C CA . SER A 1 195 ? 6.504 -9.884 -4.345 1.00 90.19 195 SER A CA 1
ATOM 1367 C C . SER A 1 195 ? 5.242 -10.747 -4.378 1.00 90.19 195 SER A C 1
ATOM 1369 O O . SER A 1 195 ? 5.249 -11.854 -4.913 1.00 90.19 195 SER A O 1
ATOM 1371 N N . VAL A 1 196 ? 4.143 -10.216 -3.844 1.00 90.38 196 VAL A N 1
ATOM 1372 C CA . VAL A 1 196 ? 2.790 -10.794 -3.851 1.00 90.38 196 VAL A CA 1
ATOM 1373 C C . VAL A 1 196 ? 2.245 -10.959 -5.265 1.00 90.38 196 VAL A C 1
ATOM 1375 O O . VAL A 1 196 ? 1.373 -11.786 -5.508 1.00 90.38 196 VAL A O 1
ATOM 1378 N N . LYS A 1 197 ? 2.782 -10.211 -6.238 1.00 93.94 197 LYS A N 1
ATOM 1379 C CA . LYS A 1 197 ? 2.351 -10.313 -7.637 1.00 93.94 197 LYS A CA 1
ATOM 1380 C C . LYS A 1 197 ? 2.629 -11.688 -8.233 1.00 93.94 197 LYS A C 1
ATOM 1382 O O . LYS A 1 197 ? 1.959 -12.076 -9.182 1.00 93.94 197 LYS A O 1
ATOM 1387 N N . THR A 1 198 ? 3.582 -12.426 -7.667 1.00 88.69 198 THR A N 1
ATOM 1388 C CA . THR A 1 198 ? 3.855 -13.813 -8.059 1.00 88.69 198 THR A CA 1
ATOM 1389 C C . THR A 1 198 ? 2.728 -14.777 -7.662 1.00 88.69 198 THR A C 1
ATOM 1391 O O . THR A 1 198 ? 2.558 -15.802 -8.315 1.00 88.69 198 THR A O 1
ATOM 1394 N N . ASP A 1 199 ? 1.923 -14.414 -6.658 1.00 86.81 199 ASP A N 1
ATOM 1395 C CA . ASP A 1 199 ? 0.792 -15.196 -6.155 1.00 86.81 199 ASP A CA 1
ATOM 1396 C C . ASP A 1 199 ? -0.536 -14.761 -6.791 1.00 86.81 199 ASP A C 1
ATOM 1398 O O . ASP A 1 199 ? -1.339 -15.596 -7.203 1.00 86.81 199 ASP A O 1
ATOM 1402 N N . ILE A 1 200 ? -0.773 -13.445 -6.868 1.00 92.50 200 ILE A N 1
ATOM 1403 C CA . ILE A 1 200 ? -2.085 -12.881 -7.234 1.00 92.50 200 ILE A CA 1
ATOM 1404 C C . ILE A 1 200 ? -2.080 -12.070 -8.532 1.00 92.50 200 ILE A C 1
ATOM 1406 O O . ILE A 1 200 ? -3.100 -11.481 -8.874 1.00 92.50 200 ILE A O 1
ATOM 1410 N N . GLY A 1 201 ? -0.951 -11.968 -9.235 1.00 96.00 201 GLY A N 1
ATOM 1411 C CA . GLY A 1 201 ? -0.798 -11.064 -10.376 1.00 96.00 201 GLY A CA 1
ATOM 1412 C C . GLY A 1 201 ? -0.671 -9.588 -9.983 1.00 96.00 201 GLY A C 1
ATOM 1413 O O . GLY A 1 201 ? -0.609 -9.213 -8.809 1.00 96.00 201 GLY A O 1
ATOM 1414 N N . HIS A 1 202 ? -0.604 -8.713 -10.981 1.00 98.06 202 HIS A N 1
ATOM 1415 C CA . HIS A 1 202 ? -0.471 -7.278 -10.786 1.00 98.06 202 HIS A CA 1
ATOM 1416 C C . HIS A 1 202 ? -1.832 -6.584 -10.646 1.00 98.06 202 HIS A C 1
ATOM 1418 O O . HIS A 1 202 ? -2.465 -6.226 -11.637 1.00 98.06 202 HIS A O 1
ATOM 1424 N N . ALA A 1 203 ? -2.208 -6.272 -9.402 1.00 97.62 203 ALA A N 1
ATOM 1425 C CA . ALA A 1 203 ? -3.455 -5.568 -9.082 1.00 97.62 203 ALA A CA 1
ATOM 1426 C C . ALA A 1 203 ? -3.419 -4.044 -9.347 1.00 97.62 203 ALA A C 1
ATOM 1428 O O . ALA A 1 203 ? -4.154 -3.295 -8.711 1.00 97.62 203 ALA A O 1
ATOM 1429 N N . GLU A 1 204 ? -2.536 -3.572 -10.236 1.00 97.62 204 GLU A N 1
ATOM 1430 C CA . GLU A 1 204 ? -2.426 -2.177 -10.708 1.00 97.62 204 GLU A CA 1
ATOM 1431 C C . GLU A 1 204 ? -2.583 -1.132 -9.588 1.00 97.62 204 GLU A C 1
ATOM 1433 O O . GLU A 1 204 ? -1.752 -1.083 -8.681 1.00 97.62 204 GLU A O 1
ATOM 1438 N N . ALA A 1 205 ? -3.644 -0.317 -9.608 1.00 97.25 205 ALA A N 1
ATOM 1439 C CA . ALA A 1 205 ? -3.893 0.728 -8.615 1.00 97.25 205 ALA A CA 1
ATOM 1440 C C . ALA A 1 205 ? -4.058 0.196 -7.177 1.00 97.25 205 ALA A C 1
ATOM 1442 O O . ALA A 1 205 ? -3.856 0.958 -6.236 1.00 97.25 205 ALA A O 1
ATOM 1443 N N . ALA A 1 206 ? -4.387 -1.089 -6.999 1.00 98.25 206 ALA A N 1
ATOM 1444 C CA . ALA A 1 206 ? -4.476 -1.791 -5.717 1.00 98.25 206 ALA A CA 1
ATOM 1445 C C . ALA A 1 206 ? -3.208 -2.603 -5.366 1.00 98.25 206 ALA A C 1
ATOM 1447 O O . ALA A 1 206 ? -3.159 -3.264 -4.327 1.00 98.25 206 ALA A O 1
ATOM 1448 N N . ALA A 1 207 ? -2.157 -2.568 -6.191 1.00 97.94 207 ALA A N 1
ATOM 1449 C CA . ALA A 1 207 ? -0.955 -3.371 -5.960 1.00 97.94 207 ALA A CA 1
ATOM 1450 C C . ALA A 1 207 ? -0.229 -3.001 -4.658 1.00 97.94 207 ALA A C 1
ATOM 1452 O O . ALA A 1 207 ? 0.268 -3.879 -3.954 1.00 97.94 207 ALA A O 1
ATOM 1453 N N . GLY A 1 208 ? -0.184 -1.708 -4.327 1.00 98.19 208 GLY A N 1
ATOM 1454 C CA . GLY A 1 208 ? 0.463 -1.231 -3.107 1.00 98.19 208 GLY A CA 1
ATOM 1455 C C . GLY A 1 208 ? -0.266 -1.670 -1.836 1.00 98.19 208 GLY A C 1
ATOM 1456 O O . GLY A 1 208 ? 0.379 -2.087 -0.879 1.00 98.19 208 GLY A O 1
ATOM 1457 N N . ILE A 1 209 ? -1.605 -1.624 -1.832 1.00 98.44 209 ILE A N 1
ATOM 1458 C CA . ILE A 1 209 ? -2.402 -2.024 -0.666 1.00 98.44 209 ILE A CA 1
ATOM 1459 C C . ILE A 1 209 ? -2.371 -3.540 -0.466 1.00 98.44 209 ILE A C 1
ATOM 1461 O O . ILE A 1 209 ? -2.311 -3.989 0.671 1.00 98.44 209 ILE A O 1
ATOM 1465 N N . ALA A 1 210 ? -2.312 -4.327 -1.546 1.00 97.00 210 ALA A N 1
ATOM 1466 C CA . ALA A 1 210 ? -2.122 -5.774 -1.456 1.00 97.00 210 ALA A CA 1
ATOM 1467 C C . ALA A 1 210 ? -0.775 -6.134 -0.800 1.00 97.00 210 ALA A C 1
ATOM 1469 O O . ALA A 1 210 ? -0.736 -6.950 0.121 1.00 97.00 210 ALA A O 1
ATOM 1470 N N . GLY A 1 211 ? 0.316 -5.4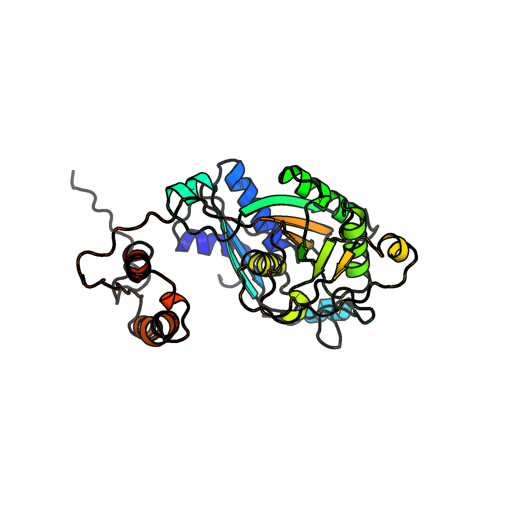82 -1.223 1.00 95.00 211 GLY A N 1
ATOM 1471 C CA . GLY A 1 211 ? 1.636 -5.654 -0.605 1.00 95.00 211 GLY A CA 1
ATOM 1472 C C . GLY A 1 211 ? 1.668 -5.206 0.860 1.00 95.00 211 GLY A C 1
ATOM 1473 O O . GLY A 1 211 ? 2.230 -5.898 1.7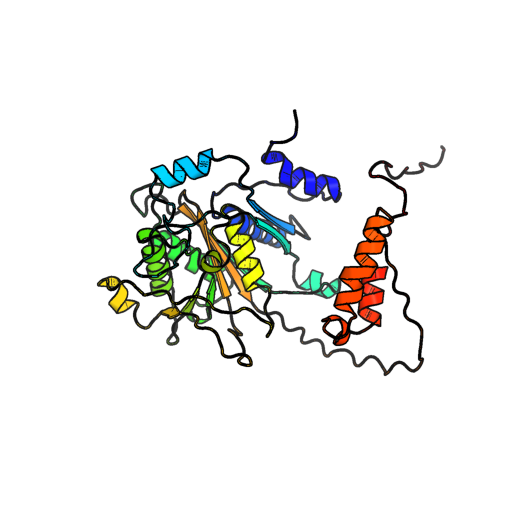08 1.00 95.00 211 GLY A O 1
ATOM 1474 N N . LEU A 1 212 ? 1.004 -4.090 1.184 1.00 96.12 212 LEU A N 1
ATOM 1475 C CA . LEU A 1 212 ? 0.898 -3.597 2.558 1.00 96.12 212 LEU A CA 1
ATOM 1476 C C . LEU A 1 212 ? 0.116 -4.555 3.460 1.00 96.12 212 LEU A C 1
ATOM 1478 O O . LEU A 1 212 ? 0.572 -4.836 4.564 1.00 96.12 212 LEU A O 1
ATOM 1482 N N . ILE A 1 213 ? -1.019 -5.085 2.993 1.00 94.06 213 ILE A N 1
ATOM 1483 C CA . ILE A 1 213 ? -1.824 -6.057 3.743 1.00 94.06 213 ILE A CA 1
ATOM 1484 C C . ILE A 1 213 ? -1.020 -7.335 3.984 1.00 94.06 213 ILE A C 1
ATOM 1486 O O . ILE A 1 213 ? -0.934 -7.763 5.127 1.00 94.06 213 ILE A O 1
ATOM 1490 N N . LYS A 1 214 ? -0.349 -7.890 2.965 1.00 89.56 214 LYS A N 1
ATOM 1491 C CA . LYS A 1 214 ? 0.562 -9.038 3.141 1.00 89.56 214 LYS A CA 1
ATOM 1492 C C . LYS A 1 214 ? 1.660 -8.748 4.169 1.00 89.56 214 LYS A C 1
ATOM 1494 O O . LYS A 1 214 ? 2.039 -9.619 4.945 1.00 89.56 214 LYS A O 1
ATOM 1499 N N . GLY A 1 215 ? 2.206 -7.533 4.152 1.00 84.88 215 GLY A N 1
ATOM 1500 C CA . GLY A 1 215 ? 3.235 -7.119 5.096 1.00 84.88 215 GLY A CA 1
ATOM 1501 C C . GLY A 1 215 ? 2.721 -6.980 6.533 1.00 84.88 215 GLY A C 1
ATOM 1502 O O . GLY A 1 215 ? 3.449 -7.327 7.465 1.00 84.88 215 GLY A O 1
ATOM 1503 N N . ALA A 1 216 ? 1.504 -6.459 6.704 1.00 85.31 216 ALA A N 1
ATOM 1504 C CA . ALA A 1 216 ? 0.872 -6.199 7.997 1.00 85.31 216 ALA A CA 1
ATOM 1505 C C . ALA A 1 216 ? 0.208 -7.445 8.605 1.00 85.31 216 ALA A C 1
ATOM 1507 O O . ALA A 1 216 ? 0.174 -7.575 9.825 1.00 85.31 216 ALA A O 1
ATOM 1508 N N . ASP A 1 217 ? -0.277 -8.373 7.776 1.00 73.94 217 ASP A N 1
ATOM 1509 C CA . ASP A 1 217 ? -0.846 -9.660 8.186 1.00 73.94 217 ASP A CA 1
ATOM 1510 C C . ASP A 1 217 ? 0.268 -10.651 8.572 1.00 73.94 217 ASP A C 1
ATOM 1512 O O . ASP A 1 217 ? 0.536 -11.659 7.917 1.00 73.94 217 ASP A O 1
ATOM 1516 N N . ARG A 1 218 ? 0.991 -10.310 9.644 1.00 62.78 218 ARG A N 1
ATOM 1517 C CA . ARG A 1 218 ? 1.973 -11.174 10.309 1.00 62.78 218 ARG A CA 1
ATOM 1518 C C . ARG A 1 218 ? 1.385 -11.667 11.626 1.00 62.78 218 ARG A C 1
ATOM 1520 O O . ARG A 1 218 ? 1.174 -10.875 12.538 1.00 62.78 218 ARG A O 1
ATOM 1527 N N . PRO A 1 219 ? 1.161 -12.976 11.777 1.00 48.47 219 PRO A N 1
ATOM 1528 C CA . PRO A 1 219 ? 1.793 -13.738 12.870 1.00 48.47 219 PRO A CA 1
ATOM 1529 C C . PRO A 1 219 ? 2.172 -15.156 12.348 1.00 48.47 219 PRO A C 1
ATOM 1531 O O . PRO A 1 219 ? 2.195 -15.313 11.131 1.00 48.47 219 PRO A O 1
ATOM 1534 N N . PRO A 1 220 ? 2.551 -16.207 13.121 1.00 38.16 220 PRO A N 1
ATOM 1535 C CA . PRO A 1 220 ? 3.067 -17.456 12.544 1.00 38.16 220 PRO A CA 1
ATOM 1536 C C . PRO A 1 220 ? 1.920 -18.277 11.937 1.00 38.16 220 PRO A C 1
ATOM 1538 O O . PRO A 1 220 ? 1.531 -19.314 12.463 1.00 38.16 220 PRO A O 1
ATOM 1541 N N . ARG A 1 221 ? 1.295 -17.798 10.867 1.00 35.97 221 ARG A N 1
ATOM 1542 C CA . ARG A 1 221 ? 0.184 -18.458 10.200 1.00 35.97 221 ARG A CA 1
ATOM 1543 C C . ARG A 1 221 ? 0.326 -18.236 8.702 1.00 35.97 221 ARG A C 1
ATOM 1545 O O . ARG A 1 221 ? 0.002 -17.194 8.168 1.00 35.97 221 ARG A O 1
ATOM 1552 N N . ARG A 1 222 ? 0.793 -19.309 8.061 1.00 36.41 222 ARG A N 1
ATOM 1553 C CA . ARG A 1 222 ? 0.287 -19.792 6.774 1.00 36.41 222 ARG A CA 1
ATOM 1554 C C . ARG A 1 222 ? 0.323 -18.774 5.630 1.00 36.41 222 ARG A C 1
ATOM 1556 O O . ARG A 1 222 ? -0.722 -18.386 5.132 1.00 36.41 222 ARG A O 1
ATOM 1563 N N . HIS A 1 223 ? 1.514 -18.509 5.100 1.00 32.25 223 HIS A N 1
ATOM 1564 C CA . HIS A 1 223 ? 1.625 -18.332 3.654 1.00 32.25 223 HIS A CA 1
ATOM 1565 C C . HIS A 1 223 ? 2.689 -19.268 3.072 1.00 32.25 223 HIS A C 1
ATOM 1567 O O . HIS A 1 223 ? 3.839 -19.229 3.518 1.00 32.25 223 HIS A O 1
ATOM 1573 N N . PRO A 1 224 ? 2.300 -20.139 2.122 1.00 31.39 224 PRO A N 1
ATOM 1574 C CA . PRO A 1 224 ? 3.221 -20.958 1.365 1.00 31.39 224 PRO A CA 1
ATOM 1575 C C . PRO A 1 224 ? 3.883 -20.145 0.238 1.00 31.39 224 PRO A C 1
ATOM 1577 O O . PRO A 1 224 ? 3.273 -19.281 -0.373 1.00 31.39 224 PRO A O 1
ATOM 1580 N N . ARG A 1 225 ? 5.133 -20.500 -0.029 1.00 39.22 225 ARG A N 1
ATOM 1581 C CA . ARG A 1 225 ? 5.914 -20.434 -1.273 1.00 39.22 225 ARG A CA 1
ATOM 1582 C C . ARG A 1 225 ? 5.967 -19.086 -1.958 1.00 39.22 225 ARG A C 1
ATOM 1584 O O . ARG A 1 225 ? 5.383 -18.909 -3.012 1.00 39.22 225 ARG A O 1
ATOM 1591 N N . LEU A 1 226 ? 6.866 -18.225 -1.475 1.00 39.22 226 LEU A N 1
ATOM 1592 C CA . LEU A 1 226 ? 7.471 -17.235 -2.366 1.00 39.22 226 LEU A CA 1
ATOM 1593 C C . LEU A 1 226 ? 8.373 -17.959 -3.389 1.00 39.22 226 LEU A C 1
ATOM 1595 O O . LEU A 1 226 ? 9.287 -18.687 -2.977 1.00 39.22 226 LEU A O 1
ATOM 1599 N N . PRO A 1 227 ? 8.134 -17.804 -4.703 1.00 38.66 227 PRO A N 1
ATOM 1600 C CA . PRO A 1 227 ? 8.940 -18.449 -5.728 1.00 38.66 227 PRO A CA 1
ATOM 1601 C C . PRO A 1 227 ? 10.377 -17.916 -5.742 1.00 38.66 227 PRO A C 1
ATOM 1603 O O . PRO A 1 227 ? 10.676 -16.778 -5.368 1.00 38.66 227 PRO A O 1
ATOM 1606 N N . ALA A 1 228 ? 11.302 -18.770 -6.178 1.00 36.62 228 ALA A N 1
ATOM 1607 C CA . ALA A 1 228 ? 12.681 -18.375 -6.392 1.00 36.62 228 ALA A CA 1
ATOM 1608 C C . ALA A 1 228 ? 12.750 -17.391 -7.574 1.00 36.62 228 ALA A C 1
ATOM 1610 O O . ALA A 1 228 ? 12.444 -17.754 -8.694 1.00 36.62 228 ALA A O 1
ATOM 1611 N N . CYS A 1 229 ? 13.201 -16.163 -7.329 1.00 41.06 229 CYS A N 1
ATOM 1612 C CA . CYS A 1 229 ? 13.800 -15.280 -8.345 1.00 41.06 229 CYS A CA 1
ATOM 1613 C C . CYS A 1 229 ? 15.074 -15.989 -8.933 1.00 41.06 229 CYS A C 1
ATOM 1615 O O . CYS A 1 229 ? 15.441 -17.060 -8.458 1.00 41.06 229 CYS A O 1
ATOM 1617 N N . VAL A 1 230 ? 15.817 -15.446 -9.897 1.00 41.03 230 VAL A N 1
ATOM 1618 C CA . VAL A 1 230 ? 17.206 -15.776 -10.312 1.00 41.03 230 VAL A CA 1
ATOM 1619 C C . VAL A 1 230 ? 17.877 -14.437 -10.647 1.00 41.03 230 VAL A C 1
ATOM 1621 O O . VAL A 1 230 ? 17.488 -13.798 -11.607 1.00 41.03 230 VAL A O 1
ATOM 1624 N N . LEU A 1 231 ? 18.873 -13.978 -9.871 1.00 47.34 231 LEU A N 1
ATOM 1625 C CA . LEU A 1 231 ? 19.473 -12.666 -10.128 1.00 47.34 231 LEU A CA 1
ATOM 1626 C C . LEU A 1 231 ? 20.156 -12.767 -11.497 1.00 47.34 231 LEU A C 1
ATOM 1628 O O . LEU A 1 231 ? 20.979 -13.677 -11.652 1.00 47.34 231 LEU A O 1
ATOM 1632 N N . PRO A 1 232 ? 19.834 -11.904 -12.478 1.00 43.44 232 PRO A N 1
ATOM 1633 C CA . PRO A 1 232 ? 20.507 -11.946 -13.763 1.00 43.44 232 PRO A CA 1
ATOM 1634 C C . PRO A 1 232 ? 22.009 -11.748 -13.561 1.00 43.44 232 PRO A C 1
ATOM 1636 O O . PRO A 1 232 ? 22.448 -10.912 -12.774 1.00 43.44 232 PRO A O 1
ATOM 1639 N N . ALA A 1 233 ? 22.829 -12.500 -14.286 1.00 42.78 233 ALA A N 1
ATOM 1640 C CA . ALA A 1 233 ? 24.279 -12.370 -14.228 1.00 42.78 233 ALA A CA 1
ATOM 1641 C C . ALA A 1 233 ? 24.757 -11.150 -15.040 1.00 42.78 233 ALA A C 1
ATOM 1643 O O . ALA A 1 233 ? 25.394 -11.305 -16.075 1.00 42.78 233 ALA A O 1
ATOM 1644 N N . SER A 1 234 ? 24.465 -9.920 -14.599 1.00 47.53 234 SER A N 1
ATOM 1645 C CA . SER A 1 234 ? 25.142 -8.727 -15.142 1.00 47.53 234 SER A CA 1
ATOM 1646 C C . SER A 1 234 ? 26.326 -8.300 -14.259 1.00 47.53 234 SER A C 1
ATOM 1648 O O . SER A 1 234 ? 26.411 -8.644 -13.080 1.00 47.53 234 SER A O 1
ATOM 1650 N N . ALA A 1 235 ? 27.283 -7.548 -14.811 1.00 40.91 235 ALA A N 1
ATOM 1651 C CA . ALA A 1 235 ? 28.473 -7.100 -14.079 1.00 40.91 235 ALA A CA 1
ATOM 1652 C C . ALA A 1 235 ? 28.152 -6.216 -12.851 1.00 40.91 235 ALA A C 1
ATOM 1654 O O . ALA A 1 235 ? 28.901 -6.256 -11.875 1.00 40.91 235 ALA A O 1
ATOM 1655 N N . ALA A 1 236 ? 27.022 -5.496 -12.858 1.00 45.22 236 ALA A N 1
ATOM 1656 C CA . ALA A 1 236 ? 26.495 -4.787 -11.686 1.00 45.22 236 ALA A CA 1
ATOM 1657 C C . ALA A 1 236 ? 25.955 -5.761 -10.614 1.00 45.22 236 ALA A C 1
ATOM 1659 O O . ALA A 1 236 ? 26.158 -5.552 -9.417 1.00 45.22 236 ALA A O 1
ATOM 1660 N N . HIS A 1 237 ? 25.383 -6.896 -11.032 1.00 50.03 237 HIS A N 1
ATOM 1661 C CA . HIS A 1 237 ? 24.859 -7.931 -10.136 1.00 50.03 237 HIS A CA 1
ATOM 1662 C C . HIS A 1 237 ? 25.941 -8.695 -9.365 1.00 50.03 237 HIS A C 1
ATOM 1664 O O . HIS A 1 237 ? 25.670 -9.150 -8.260 1.00 50.03 237 HIS A O 1
ATOM 1670 N N . ARG A 1 238 ? 27.183 -8.798 -9.861 1.00 49.09 238 ARG A N 1
ATOM 1671 C CA . ARG A 1 238 ? 28.282 -9.420 -9.087 1.00 49.09 238 ARG A CA 1
ATOM 1672 C C . ARG A 1 238 ? 28.685 -8.622 -7.841 1.00 49.09 238 ARG A C 1
ATOM 1674 O O . ARG A 1 238 ? 29.196 -9.219 -6.904 1.00 49.09 238 ARG A O 1
ATOM 1681 N N . ARG A 1 239 ? 28.429 -7.306 -7.800 1.00 44.62 239 ARG A N 1
ATOM 1682 C CA . ARG A 1 239 ? 28.600 -6.472 -6.590 1.00 44.62 239 ARG A CA 1
ATOM 1683 C C . ARG A 1 239 ? 27.389 -6.528 -5.650 1.00 44.62 239 ARG A C 1
ATOM 1685 O O . ARG A 1 239 ? 27.557 -6.366 -4.446 1.00 44.62 239 ARG A O 1
ATOM 1692 N N . ALA A 1 240 ? 26.194 -6.785 -6.188 1.00 51.50 240 ALA A N 1
ATOM 1693 C CA . ALA A 1 240 ? 24.967 -7.025 -5.419 1.00 51.50 240 ALA A CA 1
ATOM 1694 C C . ALA A 1 240 ? 24.867 -8.462 -4.864 1.00 51.50 240 ALA A C 1
ATOM 1696 O O . ALA A 1 240 ? 24.154 -8.705 -3.886 1.00 51.50 240 ALA A O 1
ATOM 1697 N N . ALA A 1 241 ? 25.579 -9.416 -5.474 1.00 52.88 241 ALA A N 1
ATOM 1698 C CA . ALA A 1 241 ? 25.675 -10.810 -5.055 1.00 52.88 241 ALA A CA 1
ATOM 1699 C C . ALA A 1 241 ? 26.369 -10.890 -3.687 1.00 52.88 241 ALA A C 1
ATOM 1701 O O . ALA A 1 241 ? 27.590 -10.888 -3.580 1.00 52.88 241 ALA A O 1
ATOM 1702 N N . GLY A 1 242 ? 25.559 -10.898 -2.631 1.00 56.59 242 GLY A N 1
ATOM 1703 C CA . GLY A 1 242 ? 26.009 -10.810 -1.244 1.00 56.59 242 GLY A CA 1
ATOM 1704 C C . GLY A 1 242 ? 25.229 -9.794 -0.415 1.00 56.59 242 GLY A C 1
ATOM 1705 O O . GLY A 1 242 ? 25.257 -9.901 0.798 1.00 56.59 242 GLY A O 1
ATOM 1706 N N . ARG A 1 243 ? 24.492 -8.860 -1.033 1.00 68.56 243 ARG A N 1
ATOM 1707 C CA . ARG A 1 243 ? 23.656 -7.862 -0.334 1.00 68.56 243 ARG A CA 1
ATOM 1708 C C . ARG A 1 243 ? 22.172 -8.180 -0.350 1.00 68.56 243 ARG A C 1
ATOM 1710 O O . ARG A 1 243 ? 21.457 -7.722 0.530 1.00 68.56 243 ARG A O 1
ATOM 1717 N N . LEU A 1 244 ? 21.717 -8.982 -1.310 1.00 70.12 244 LEU A N 1
ATOM 1718 C CA . LEU A 1 244 ? 20.333 -9.437 -1.390 1.00 70.12 244 LEU A CA 1
ATOM 1719 C C . LEU A 1 244 ? 20.251 -10.951 -1.208 1.00 70.12 244 LEU A C 1
ATOM 1721 O O . LEU A 1 244 ? 21.046 -11.716 -1.760 1.00 70.12 244 LEU A O 1
ATOM 1725 N N . ARG A 1 245 ? 19.253 -11.394 -0.452 1.00 66.38 245 ARG A N 1
ATOM 1726 C CA . ARG A 1 245 ? 18.822 -12.789 -0.387 1.00 66.38 245 ARG A CA 1
ATOM 1727 C C . ARG A 1 245 ? 17.372 -12.866 -0.823 1.00 66.38 245 ARG A C 1
ATOM 1729 O O . ARG A 1 245 ? 16.572 -11.976 -0.578 1.00 66.38 245 ARG A O 1
ATOM 1736 N N . ARG A 1 246 ? 16.990 -13.974 -1.438 1.00 65.44 246 ARG A N 1
ATOM 1737 C CA . ARG A 1 246 ? 15.564 -14.258 -1.578 1.00 65.44 246 ARG A CA 1
ATOM 1738 C C . ARG A 1 246 ? 14.983 -14.644 -0.253 1.00 65.44 246 ARG A C 1
ATOM 1740 O O . ARG A 1 246 ? 15.629 -15.329 0.541 1.00 65.44 246 ARG A O 1
ATOM 1747 N N . HIS A 1 247 ? 13.724 -14.297 -0.081 1.00 63.56 247 HIS A N 1
ATOM 1748 C CA . HIS A 1 247 ? 12.925 -14.993 0.893 1.00 63.56 247 HIS A CA 1
ATOM 1749 C C . HIS A 1 247 ? 12.535 -16.362 0.326 1.00 63.56 247 HIS A C 1
ATOM 1751 O O . HIS A 1 247 ? 11.708 -16.463 -0.574 1.00 63.56 247 HIS A O 1
ATOM 1757 N N . ARG A 1 248 ? 13.190 -17.414 0.824 1.00 52.19 248 ARG A N 1
ATOM 1758 C CA . ARG A 1 248 ? 12.679 -18.785 0.720 1.00 52.19 248 ARG A CA 1
ATOM 1759 C C . ARG A 1 248 ? 11.693 -18.996 1.858 1.00 52.19 248 ARG A C 1
ATOM 1761 O O . ARG A 1 248 ? 11.876 -18.395 2.914 1.00 52.19 248 ARG A O 1
ATOM 1768 N N . GLU A 1 249 ? 10.686 -19.840 1.643 1.00 46.69 249 GLU A N 1
ATOM 1769 C CA . GLU A 1 249 ? 9.803 -20.270 2.728 1.00 46.69 249 GLU A CA 1
ATOM 1770 C C . GLU A 1 249 ? 10.612 -20.650 3.965 1.00 46.69 249 GLU A C 1
ATOM 1772 O O . GLU A 1 249 ? 11.569 -21.426 3.882 1.00 46.69 249 GLU A O 1
ATOM 1777 N N . HIS A 1 250 ? 10.193 -20.143 5.119 1.00 46.44 250 HIS A N 1
ATOM 1778 C CA . HIS A 1 250 ? 10.559 -20.784 6.365 1.00 46.44 250 HIS A CA 1
ATOM 1779 C C . HIS A 1 250 ? 9.829 -22.132 6.442 1.00 46.44 250 HIS A C 1
ATOM 1781 O O . HIS A 1 250 ? 8.628 -22.183 6.160 1.00 46.44 250 HIS A O 1
ATOM 1787 N N . PRO A 1 251 ? 10.509 -23.224 6.836 1.00 38.97 251 PRO A N 1
ATOM 1788 C CA . PRO A 1 251 ? 9.823 -24.439 7.248 1.00 38.97 251 PRO A CA 1
ATOM 1789 C C . PRO A 1 251 ? 8.725 -24.089 8.256 1.00 38.97 251 PRO A C 1
ATOM 1791 O O . PRO A 1 251 ? 8.928 -23.219 9.111 1.00 38.97 251 PRO A O 1
ATOM 1794 N N . ALA A 1 252 ? 7.572 -24.755 8.158 1.00 40.38 252 ALA A N 1
ATOM 1795 C CA . ALA A 1 252 ? 6.485 -24.574 9.112 1.00 40.38 252 ALA A CA 1
ATOM 1796 C C . ALA A 1 252 ? 7.034 -24.672 10.549 1.00 40.38 252 ALA A C 1
ATOM 1798 O O . ALA A 1 252 ? 7.651 -25.671 10.909 1.00 40.38 252 ALA A O 1
ATOM 1799 N N . GLY A 1 253 ? 6.854 -23.611 11.343 1.00 38.69 253 GLY A N 1
ATOM 1800 C CA . GLY A 1 253 ? 7.350 -23.530 12.722 1.00 38.69 253 GLY A CA 1
ATOM 1801 C C . GLY A 1 253 ? 8.579 -22.640 12.951 1.00 38.69 253 GLY A C 1
ATOM 1802 O O . GLY A 1 253 ? 8.915 -22.398 14.105 1.00 38.69 253 GLY A O 1
ATOM 1803 N N . GLN A 1 254 ? 9.226 -22.096 11.912 1.00 40.84 254 GLN A N 1
ATOM 1804 C CA . GLN A 1 254 ? 10.238 -21.044 12.094 1.00 40.84 254 GLN A CA 1
ATOM 1805 C C . GLN A 1 254 ? 9.606 -19.649 12.012 1.00 40.84 254 GLN A C 1
ATOM 1807 O O . GLN A 1 254 ? 8.778 -19.379 11.141 1.00 40.84 254 GLN A O 1
ATOM 1812 N N . ALA A 1 255 ? 10.001 -18.752 12.922 1.00 46.12 255 ALA A N 1
ATOM 1813 C CA . ALA A 1 255 ? 9.550 -17.367 12.901 1.00 46.12 255 ALA A CA 1
ATOM 1814 C C . ALA A 1 255 ? 9.980 -16.695 11.588 1.00 46.12 255 ALA A C 1
ATOM 1816 O O . ALA A 1 255 ? 11.157 -16.723 11.227 1.00 46.12 255 ALA A O 1
ATOM 1817 N N . GLY A 1 256 ? 9.022 -16.083 10.885 1.00 49.22 256 GLY A N 1
ATOM 1818 C CA . GLY A 1 256 ? 9.308 -15.203 9.753 1.00 49.22 256 GLY A CA 1
ATOM 1819 C C . GLY A 1 256 ? 10.154 -13.989 10.169 1.00 49.22 256 GLY A C 1
ATOM 1820 O O . GLY A 1 256 ? 10.561 -13.877 11.327 1.00 49.22 256 GLY A O 1
ATOM 1821 N N . PRO A 1 257 ? 10.432 -13.049 9.248 1.00 51.88 257 PRO A N 1
ATOM 1822 C CA . PRO A 1 257 ? 11.168 -11.831 9.568 1.00 51.88 257 PRO A CA 1
ATOM 1823 C C . PRO A 1 257 ? 10.492 -11.125 10.749 1.00 51.88 257 PRO A C 1
ATOM 1825 O O . PRO A 1 257 ? 9.360 -10.669 10.620 1.00 51.88 257 PRO A O 1
ATOM 1828 N N . GLN A 1 258 ? 11.156 -11.079 11.905 1.00 56.06 258 GLN A N 1
ATOM 1829 C CA . GLN A 1 258 ? 10.625 -10.387 13.081 1.00 56.06 258 GLN A CA 1
ATOM 1830 C C . GLN A 1 258 ? 10.892 -8.880 13.034 1.00 56.06 258 GLN A C 1
ATOM 1832 O O . GLN A 1 258 ? 10.296 -8.142 13.812 1.00 56.06 258 GLN A O 1
ATOM 1837 N N . GLY A 1 259 ? 11.764 -8.417 12.134 1.00 66.38 259 GLY A N 1
ATOM 1838 C CA . GLY A 1 259 ? 12.097 -7.009 12.001 1.00 66.38 259 GLY A CA 1
ATOM 1839 C C . GLY A 1 259 ? 11.388 -6.294 10.860 1.00 66.38 259 GLY A C 1
ATOM 1840 O O . GLY A 1 259 ? 10.423 -6.775 10.250 1.00 66.38 259 GLY A O 1
ATOM 1841 N N . LEU A 1 260 ? 11.891 -5.087 10.645 1.00 84.75 260 LEU A N 1
ATOM 1842 C CA . LEU A 1 260 ? 11.354 -4.039 9.798 1.00 84.75 260 LEU A CA 1
ATOM 1843 C C . LEU A 1 260 ? 11.124 -4.503 8.353 1.00 84.75 260 LEU A C 1
ATOM 1845 O O . LEU A 1 260 ? 12.003 -5.115 7.736 1.00 84.75 260 LEU A O 1
ATOM 1849 N N . LEU A 1 261 ? 9.952 -4.173 7.808 1.00 90.12 261 LEU A N 1
ATOM 1850 C CA . LEU A 1 261 ? 9.588 -4.460 6.425 1.00 90.12 261 LEU A CA 1
ATOM 1851 C C . LEU A 1 261 ? 9.351 -3.178 5.639 1.00 90.12 261 LEU A C 1
ATOM 1853 O O . LEU A 1 261 ? 8.660 -2.280 6.110 1.00 90.12 261 LEU A O 1
ATOM 1857 N N . GLY A 1 262 ? 9.890 -3.132 4.426 1.00 93.94 262 GLY A N 1
ATOM 1858 C CA . GLY A 1 262 ? 9.565 -2.119 3.427 1.00 93.94 262 GLY A CA 1
ATOM 1859 C C . GLY A 1 262 ? 8.557 -2.641 2.403 1.00 93.94 262 GLY A C 1
ATOM 1860 O O . GLY A 1 262 ? 8.631 -3.803 2.012 1.00 93.94 262 GLY A O 1
ATOM 1861 N N . VAL A 1 263 ? 7.639 -1.800 1.941 1.00 97.44 263 VAL A N 1
ATOM 1862 C CA . VAL A 1 263 ? 6.745 -2.076 0.805 1.00 97.44 263 VAL A CA 1
ATOM 1863 C C . VAL A 1 263 ? 7.022 -1.039 -0.269 1.00 97.44 263 VAL A C 1
ATOM 1865 O O . VAL A 1 263 ? 6.922 0.154 0.009 1.00 97.44 263 VAL A O 1
ATOM 1868 N N . SER A 1 264 ? 7.344 -1.480 -1.483 1.00 98.44 264 SER A N 1
ATOM 1869 C CA . SER A 1 264 ? 7.582 -0.615 -2.642 1.00 98.44 264 SER A CA 1
ATOM 1870 C C . SER A 1 264 ? 6.437 -0.704 -3.649 1.00 98.44 264 SER A C 1
ATOM 1872 O O . SER A 1 264 ? 5.933 -1.787 -3.950 1.00 98.44 264 SER A O 1
ATOM 1874 N N . SER A 1 265 ? 6.057 0.429 -4.241 1.00 98.38 265 SER A N 1
ATOM 1875 C CA . SER A 1 265 ? 5.236 0.439 -5.452 1.00 98.38 265 SER A CA 1
ATOM 1876 C C . SER A 1 265 ? 5.636 1.569 -6.392 1.00 98.38 265 SER A C 1
ATOM 1878 O O . SER A 1 265 ? 5.765 2.716 -5.966 1.00 98.38 265 SER A O 1
ATOM 1880 N N . PHE A 1 266 ? 5.789 1.252 -7.677 1.00 98.25 266 PHE A N 1
ATOM 1881 C CA . PHE A 1 266 ? 6.264 2.183 -8.697 1.00 98.25 266 PHE A CA 1
ATOM 1882 C C . PHE A 1 266 ? 5.188 2.400 -9.752 1.00 98.25 266 PHE A C 1
ATOM 1884 O O . PHE A 1 266 ? 4.608 1.450 -10.273 1.00 98.25 266 PHE A O 1
ATOM 1891 N N . GLY A 1 267 ? 4.877 3.661 -10.025 1.00 95.62 267 GLY A N 1
ATOM 1892 C CA . GLY A 1 267 ? 3.933 4.058 -11.056 1.00 95.62 267 GLY A CA 1
ATOM 1893 C C . GLY A 1 267 ? 4.600 4.052 -12.425 1.00 95.62 267 GLY A C 1
ATOM 1894 O O . GLY A 1 267 ? 5.769 4.404 -12.556 1.00 95.62 267 GLY A O 1
ATOM 1895 N N . LEU A 1 268 ? 3.831 3.717 -13.462 1.00 91.00 268 LEU A N 1
ATOM 1896 C CA . LEU A 1 268 ? 4.310 3.692 -14.846 1.00 91.00 268 LEU A CA 1
ATOM 1897 C C . LEU A 1 268 ? 4.880 5.050 -15.312 1.00 91.00 268 LEU A C 1
ATOM 1899 O O . LEU A 1 268 ? 5.731 5.089 -16.190 1.00 91.00 268 LEU A O 1
ATOM 1903 N N . SER A 1 269 ? 4.433 6.155 -14.708 1.00 87.38 269 SER A N 1
ATOM 1904 C CA . SER A 1 269 ? 4.900 7.522 -14.976 1.00 87.38 269 SER A CA 1
ATOM 1905 C C . SER A 1 269 ? 6.073 7.974 -14.087 1.00 87.38 269 SER A C 1
ATOM 1907 O O . SER A 1 269 ? 6.303 9.174 -13.939 1.00 87.38 269 SER A O 1
ATOM 1909 N N . GLY A 1 270 ? 6.754 7.040 -13.414 1.00 93.38 270 GLY A N 1
ATOM 1910 C CA . GLY A 1 270 ? 7.929 7.309 -12.579 1.00 93.38 270 GLY A CA 1
ATOM 1911 C C . GLY A 1 270 ? 7.640 7.728 -11.134 1.00 93.38 270 GLY A C 1
ATOM 1912 O O . GLY A 1 270 ? 8.578 8.024 -10.403 1.00 93.38 270 GLY A O 1
ATOM 1913 N N . THR A 1 271 ? 6.375 7.782 -10.693 1.00 97.81 271 THR A N 1
ATOM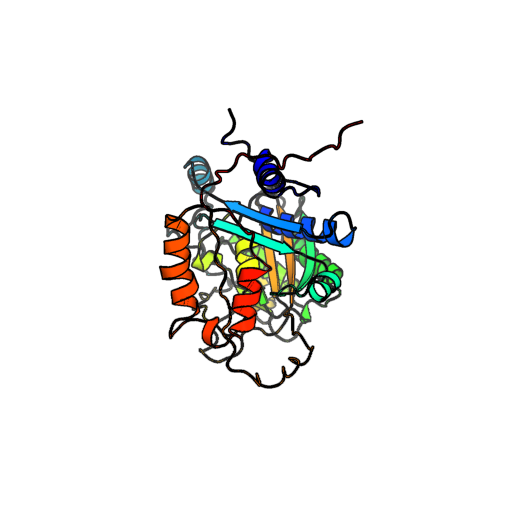 1914 C CA . THR A 1 271 ? 6.042 8.094 -9.288 1.00 97.81 271 THR A CA 1
ATOM 1915 C C . THR A 1 271 ? 6.280 6.880 -8.399 1.00 97.81 271 THR A C 1
ATOM 1917 O O . THR A 1 271 ? 5.536 5.895 -8.470 1.00 97.81 271 THR A O 1
ATOM 1920 N N . ASN A 1 272 ? 7.270 6.976 -7.520 1.00 98.25 272 ASN A N 1
ATOM 1921 C CA . ASN A 1 272 ? 7.685 5.905 -6.625 1.00 98.25 272 ASN A CA 1
ATOM 1922 C C . ASN A 1 272 ? 7.118 6.126 -5.226 1.00 98.25 272 ASN A C 1
ATOM 1924 O O . ASN A 1 272 ? 7.104 7.254 -4.744 1.00 98.25 272 ASN A O 1
ATOM 1928 N N . ALA A 1 273 ? 6.690 5.058 -4.560 1.00 98.69 273 ALA A N 1
ATOM 1929 C CA . ALA A 1 273 ? 6.250 5.093 -3.174 1.00 98.69 273 ALA A CA 1
ATOM 1930 C C . ALA A 1 273 ? 6.903 3.964 -2.373 1.00 98.69 273 ALA A C 1
ATOM 1932 O O . ALA A 1 273 ? 6.962 2.820 -2.835 1.00 98.69 273 ALA A O 1
ATOM 1933 N N . HIS A 1 274 ? 7.342 4.284 -1.156 1.00 98.62 274 HIS A N 1
ATOM 1934 C CA . HIS A 1 274 ? 7.827 3.307 -0.188 1.00 98.62 274 HIS A CA 1
ATOM 1935 C C . HIS A 1 274 ? 7.226 3.551 1.184 1.00 98.62 274 HIS A C 1
ATOM 1937 O O . HIS A 1 274 ? 7.046 4.697 1.599 1.00 98.62 274 HIS A O 1
ATOM 1943 N N . VAL A 1 275 ? 6.951 2.467 1.898 1.00 98.25 275 VAL A N 1
ATOM 1944 C CA . VAL A 1 275 ? 6.395 2.491 3.249 1.00 98.25 275 VAL A CA 1
ATOM 1945 C C . VAL A 1 275 ? 7.129 1.487 4.125 1.00 98.25 275 VAL A C 1
ATOM 1947 O O . VAL A 1 275 ? 7.322 0.344 3.721 1.00 98.25 275 VAL A O 1
ATOM 1950 N N . PHE A 1 276 ? 7.464 1.897 5.345 1.00 96.00 276 PHE A N 1
ATOM 1951 C CA . PHE A 1 276 ? 7.996 1.025 6.382 1.00 96.00 276 PHE A CA 1
ATOM 1952 C C . PHE A 1 276 ? 6.921 0.601 7.367 1.00 96.00 276 PHE A C 1
ATOM 1954 O O . PHE A 1 276 ? 6.231 1.444 7.946 1.00 96.00 276 PHE A O 1
ATOM 1961 N N . ILE A 1 277 ? 6.842 -0.707 7.603 1.00 92.81 277 ILE A N 1
ATOM 1962 C CA . ILE A 1 277 ? 6.016 -1.295 8.647 1.00 92.81 277 ILE A CA 1
ATOM 1963 C C . ILE A 1 277 ? 6.850 -2.057 9.680 1.00 92.81 277 ILE A C 1
ATOM 1965 O O . ILE A 1 277 ? 7.785 -2.794 9.352 1.00 92.81 277 ILE A O 1
ATOM 1969 N N . GLY A 1 278 ? 6.491 -1.866 10.945 1.00 89.19 278 GLY A N 1
ATOM 1970 C CA . GLY A 1 278 ? 7.055 -2.558 12.098 1.00 89.19 278 GLY A CA 1
ATOM 1971 C C . GLY A 1 278 ? 6.008 -3.408 12.810 1.00 89.19 278 GLY A C 1
ATOM 1972 O O . GLY A 1 278 ? 4.808 -3.150 12.712 1.00 89.19 278 GLY A O 1
ATOM 1973 N N . ALA A 1 279 ? 6.464 -4.420 13.545 1.00 84.88 279 ALA A N 1
ATOM 1974 C CA . ALA A 1 279 ? 5.591 -5.161 14.446 1.00 84.88 279 ALA A CA 1
ATOM 1975 C C . ALA A 1 279 ? 5.189 -4.276 15.635 1.00 84.88 279 ALA A C 1
ATOM 1977 O O . ALA A 1 279 ? 6.008 -3.516 16.149 1.00 84.88 279 ALA A O 1
ATOM 1978 N N . PHE A 1 280 ? 3.948 -4.419 16.093 1.00 84.62 280 PHE A N 1
ATOM 1979 C CA . PHE A 1 280 ? 3.520 -3.900 17.384 1.00 84.62 280 PHE A CA 1
ATOM 1980 C C . PHE A 1 280 ? 3.485 -5.055 18.388 1.00 84.62 280 PHE A C 1
ATOM 1982 O O . PHE A 1 280 ? 2.882 -6.095 18.118 1.00 84.62 280 PHE A O 1
ATOM 1989 N N . LYS A 1 281 ? 4.152 -4.889 19.530 1.00 77.31 281 LYS A N 1
ATOM 1990 C CA . LYS A 1 281 ? 3.989 -5.762 20.693 1.00 77.31 281 LYS A CA 1
ATOM 1991 C C . LYS A 1 281 ? 3.325 -4.929 21.771 1.00 77.31 281 LYS A C 1
ATOM 1993 O O . LYS A 1 281 ? 3.885 -3.921 22.189 1.00 77.31 281 LYS A O 1
ATOM 1998 N N . ASP A 1 282 ? 2.133 -5.338 22.178 1.00 67.25 282 ASP A N 1
ATOM 1999 C CA . ASP A 1 282 ? 1.488 -4.732 23.330 1.00 67.25 282 ASP A CA 1
ATOM 2000 C C . ASP A 1 282 ? 2.205 -5.236 24.587 1.00 67.25 282 ASP A C 1
ATOM 2002 O O . ASP A 1 282 ? 2.055 -6.393 24.971 1.00 67.25 282 ASP A O 1
ATOM 2006 N N . GLU A 1 283 ? 3.073 -4.399 25.158 1.00 64.56 283 GLU A N 1
ATOM 2007 C CA . GLU A 1 283 ? 3.823 -4.711 26.383 1.00 64.56 283 GLU A CA 1
ATOM 2008 C C . GLU A 1 283 ? 2.983 -4.519 27.649 1.00 64.56 283 GLU A C 1
ATOM 2010 O O . GLU A 1 283 ? 3.452 -4.819 28.746 1.00 64.56 283 GLU A O 1
ATOM 2015 N N . ARG A 1 284 ? 1.736 -4.040 27.522 1.00 62.31 284 ARG A N 1
ATOM 2016 C CA . ARG A 1 284 ? 0.790 -4.084 28.635 1.00 62.31 284 ARG A CA 1
ATOM 2017 C C . ARG A 1 284 ? 0.625 -5.552 29.007 1.00 62.31 284 ARG A C 1
ATOM 2019 O O . ARG A 1 284 ? 0.129 -6.333 28.193 1.00 62.31 284 ARG A O 1
ATOM 2026 N N . GLU A 1 285 ? 1.064 -5.925 30.212 1.00 43.09 285 GLU A N 1
ATOM 2027 C CA . GLU A 1 285 ? 0.780 -7.256 30.740 1.00 43.09 285 GLU A CA 1
ATOM 2028 C C . GLU A 1 285 ? -0.715 -7.507 30.545 1.00 43.09 285 GLU A C 1
ATOM 2030 O O . GLU A 1 285 ? -1.514 -6.612 30.861 1.00 43.09 285 GLU A O 1
ATOM 2035 N N . PRO A 1 286 ? -1.118 -8.657 29.969 1.00 52.81 286 PRO A N 1
ATOM 2036 C CA . PRO A 1 286 ? -2.521 -9.008 29.947 1.00 52.81 286 PRO A CA 1
ATOM 2037 C C . PRO A 1 286 ? -2.960 -8.948 31.399 1.00 52.81 286 PRO A C 1
ATOM 2039 O O . PRO A 1 286 ? -2.504 -9.758 32.202 1.00 52.81 286 PRO A O 1
ATOM 2042 N N . VAL A 1 287 ? -3.758 -7.931 31.742 1.00 47.75 287 VAL A N 1
ATOM 2043 C CA . VAL A 1 287 ? -4.292 -7.785 33.091 1.00 47.75 287 VAL A CA 1
ATOM 2044 C C . VAL A 1 287 ? -4.887 -9.141 33.395 1.00 47.75 287 VAL A C 1
ATOM 2046 O O . VAL A 1 287 ? -5.797 -9.564 32.673 1.00 47.75 287 VAL A O 1
ATOM 2049 N N . GLU A 1 288 ? -4.309 -9.844 34.371 1.00 42.91 288 GLU A N 1
ATOM 2050 C CA . GLU A 1 288 ? -4.822 -11.117 34.847 1.00 42.91 288 GLU A CA 1
ATOM 2051 C C . GLU A 1 288 ? -6.234 -10.804 35.323 1.00 42.91 288 GLU A C 1
ATOM 2053 O O . GLU A 1 288 ? -6.458 -10.287 36.419 1.00 42.91 288 GLU A O 1
ATOM 2058 N N . GLN A 1 289 ? -7.203 -10.975 34.422 1.00 49.59 289 GLN A N 1
ATOM 2059 C CA . GLN A 1 289 ? -8.584 -10.767 34.773 1.00 49.59 289 GLN A CA 1
ATOM 2060 C C . GLN A 1 289 ? -8.845 -11.840 35.819 1.00 49.59 289 GLN A C 1
ATOM 2062 O O . GLN A 1 289 ? -8.615 -13.017 35.515 1.00 49.59 289 GLN A O 1
ATOM 2067 N N . PRO A 1 290 ? -9.262 -11.464 37.043 1.00 44.97 290 PRO A N 1
ATOM 2068 C CA . PRO A 1 290 ? -9.522 -12.440 38.082 1.00 44.97 290 PRO A CA 1
ATOM 2069 C C . PRO A 1 290 ? -10.404 -13.527 37.483 1.00 44.97 290 PRO A C 1
ATOM 2071 O O . PRO A 1 290 ? -11.406 -13.212 36.827 1.00 44.97 290 PRO A O 1
ATOM 2074 N N . ALA A 1 291 ? -9.968 -14.784 37.639 1.00 48.81 291 ALA A N 1
ATOM 2075 C CA . ALA A 1 291 ? -10.663 -15.942 37.096 1.00 48.81 291 ALA A CA 1
ATOM 2076 C C . ALA A 1 291 ? -12.161 -15.759 37.361 1.00 48.81 291 ALA A C 1
ATOM 2078 O O . ALA A 1 291 ? -12.519 -15.443 38.500 1.00 48.81 291 ALA A O 1
ATOM 2079 N N . PRO A 1 292 ? -13.025 -15.858 36.333 1.00 51.00 292 PRO A N 1
ATOM 2080 C CA . PRO A 1 292 ? -14.419 -15.483 36.468 1.00 51.00 292 PRO A CA 1
ATOM 2081 C C . PRO A 1 292 ? -15.024 -16.259 37.636 1.00 51.00 292 PRO A C 1
ATOM 2083 O O . PRO A 1 292 ? -15.225 -17.469 37.571 1.00 51.00 292 PRO A O 1
ATOM 2086 N N . THR A 1 293 ? -15.306 -15.547 38.726 1.00 53.56 293 THR A N 1
ATOM 2087 C CA . THR A 1 293 ? -15.892 -16.116 39.945 1.00 53.56 293 THR A CA 1
ATOM 2088 C C . THR A 1 293 ? -17.351 -16.518 39.729 1.00 53.56 293 THR A C 1
ATOM 2090 O O . THR A 1 293 ? -17.950 -17.170 40.579 1.00 53.56 293 THR A O 1
ATOM 2093 N N . SER A 1 294 ? -17.923 -16.200 38.561 1.00 54.66 294 SER A N 1
ATOM 2094 C CA . SER A 1 294 ? -19.228 -16.679 38.126 1.00 54.66 294 SER A CA 1
ATOM 2095 C C . SER A 1 294 ? -19.153 -17.316 36.739 1.00 54.66 294 SE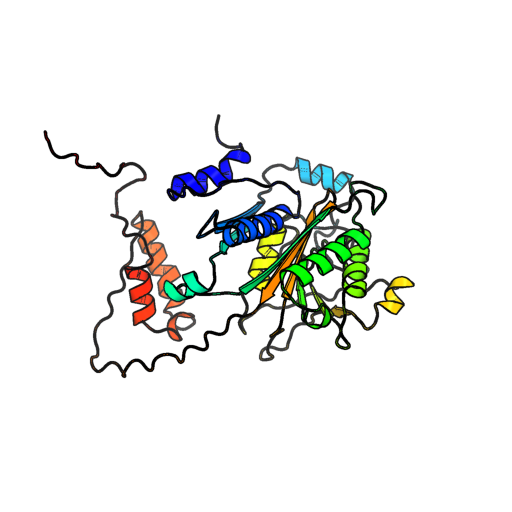R A C 1
ATOM 2097 O O . SER A 1 294 ? -18.565 -16.771 35.805 1.00 54.66 294 SER A O 1
ATOM 2099 N N . LYS A 1 295 ? -19.832 -18.459 36.587 1.00 59.69 295 LYS A N 1
ATOM 2100 C CA . LYS A 1 295 ? -20.238 -19.044 35.299 1.00 59.69 295 LYS A CA 1
ATOM 2101 C C . LYS A 1 295 ? -21.310 -18.161 34.629 1.00 59.69 295 LYS A C 1
ATOM 2103 O O . LYS A 1 295 ? -22.417 -18.619 34.365 1.00 59.69 295 LYS A O 1
ATOM 2108 N N . GLY A 1 296 ? -21.035 -16.870 34.460 1.00 67.44 296 GLY A N 1
ATOM 2109 C CA . GLY A 1 296 ? -21.974 -15.911 33.888 1.00 67.44 296 GLY A CA 1
ATOM 2110 C C . GLY A 1 296 ? -22.153 -16.143 32.389 1.00 67.44 296 GLY A C 1
ATOM 2111 O O . GLY A 1 296 ? -21.176 -16.331 31.664 1.00 67.44 296 GLY A O 1
ATOM 2112 N N . ALA A 1 297 ? -23.397 -16.124 31.912 1.00 80.12 297 ALA A N 1
ATOM 2113 C CA . ALA A 1 297 ? -23.681 -16.157 30.482 1.00 80.12 297 ALA A CA 1
ATOM 2114 C C . ALA A 1 297 ? -23.147 -14.881 29.804 1.00 80.12 297 ALA A C 1
ATOM 2116 O O . ALA A 1 297 ? -23.358 -13.775 30.301 1.00 80.12 297 ALA A O 1
ATOM 2117 N N . CYS A 1 298 ? -22.469 -15.027 28.662 1.00 83.00 298 CYS A N 1
ATOM 2118 C CA . CYS A 1 298 ? -22.097 -13.902 27.801 1.00 83.00 298 CYS A CA 1
ATOM 2119 C C . CYS A 1 298 ? -23.184 -13.697 26.738 1.00 83.00 298 CYS A C 1
ATOM 2121 O O . CYS A 1 298 ? -23.638 -14.663 26.125 1.00 83.00 298 CYS A O 1
ATOM 2123 N N . LEU A 1 299 ? -23.598 -12.449 26.510 1.00 87.25 299 LEU A N 1
ATOM 2124 C CA . LEU A 1 299 ? -24.583 -12.117 25.482 1.00 87.25 299 LEU A CA 1
ATOM 2125 C C . LEU A 1 299 ? -23.876 -11.797 24.161 1.00 87.25 299 LEU A C 1
ATOM 2127 O O . LEU A 1 299 ? -23.237 -10.753 24.037 1.00 87.25 299 LEU A O 1
ATOM 2131 N N . LEU A 1 300 ? -24.027 -12.673 23.167 1.00 88.06 300 LEU A N 1
ATOM 2132 C CA . LEU A 1 300 ? -23.574 -12.408 21.804 1.00 88.06 300 LEU A CA 1
ATOM 2133 C C . LEU A 1 300 ? -24.658 -11.634 21.045 1.00 88.06 300 LEU A C 1
ATOM 2135 O O . LEU A 1 300 ? -25.673 -12.201 20.645 1.00 88.06 300 LEU A O 1
ATOM 2139 N N . VAL A 1 301 ? -24.445 -10.333 20.853 1.00 89.12 301 VAL A N 1
ATOM 2140 C CA . VAL A 1 301 ? -25.382 -9.467 20.124 1.00 89.12 301 VAL A CA 1
ATOM 2141 C C . VAL A 1 301 ? -24.998 -9.428 18.649 1.00 89.12 301 VAL A C 1
ATOM 2143 O O . VAL A 1 301 ? -23.906 -8.985 18.305 1.00 89.12 301 VAL A O 1
ATOM 2146 N N . LEU A 1 302 ? -25.901 -9.865 17.770 1.00 88.50 302 LEU A N 1
ATOM 2147 C CA . LEU A 1 302 ? -25.716 -9.817 16.320 1.00 88.50 302 LEU A CA 1
ATOM 2148 C C . LEU A 1 302 ? -26.759 -8.894 15.693 1.00 88.50 302 LEU A C 1
ATOM 2150 O O . LEU A 1 302 ? -27.941 -8.944 16.030 1.00 88.50 302 LEU A O 1
ATOM 2154 N N . SER A 1 303 ? -26.326 -8.055 14.756 1.00 86.88 303 SER A N 1
ATOM 2155 C CA . SER A 1 303 ? -27.205 -7.137 14.038 1.00 86.88 303 SER A CA 1
ATOM 2156 C C . SER A 1 303 ? -26.844 -7.132 12.553 1.00 86.88 303 SER A C 1
ATOM 2158 O O . SER A 1 303 ? -25.672 -7.187 12.180 1.00 86.88 303 SER A O 1
ATOM 2160 N N . THR A 1 304 ? -27.856 -7.107 11.684 1.00 86.31 304 THR A N 1
ATOM 2161 C CA . THR A 1 304 ? -27.675 -6.962 10.234 1.00 86.31 304 THR A CA 1
ATOM 2162 C C . THR A 1 304 ? -28.881 -6.252 9.617 1.00 86.31 304 THR A C 1
ATOM 2164 O O . THR A 1 304 ? -29.962 -6.195 10.202 1.00 86.31 304 THR A O 1
ATOM 2167 N N . ARG A 1 305 ? -28.729 -5.744 8.387 1.00 85.94 305 ARG A N 1
ATOM 2168 C CA . ARG A 1 305 ? -29.818 -5.083 7.641 1.00 85.94 305 ARG A CA 1
ATOM 2169 C C . ARG A 1 305 ? -30.875 -6.047 7.078 1.00 85.94 305 ARG A C 1
ATOM 2171 O O . ARG A 1 305 ? -31.896 -5.582 6.586 1.00 85.94 305 ARG A O 1
ATOM 2178 N N . SER A 1 306 ? -30.658 -7.367 7.110 1.00 87.69 306 SER A N 1
ATOM 2179 C CA . SER A 1 306 ? -31.626 -8.340 6.575 1.00 87.69 306 SER A CA 1
ATOM 2180 C C . SER A 1 306 ? -31.538 -9.699 7.265 1.00 87.69 306 SER A C 1
ATOM 2182 O O . SER A 1 306 ? -30.451 -10.162 7.594 1.00 87.69 306 SER A O 1
ATOM 2184 N N . ALA A 1 307 ? -32.664 -10.405 7.381 1.00 86.69 307 ALA A N 1
ATOM 2185 C CA . ALA A 1 307 ? -32.692 -11.750 7.962 1.00 86.69 307 ALA A CA 1
ATOM 2186 C C . ALA A 1 307 ? -31.772 -12.748 7.227 1.00 86.69 307 ALA A C 1
ATOM 2188 O O . ALA A 1 307 ? -31.191 -13.634 7.846 1.00 86.69 307 ALA A O 1
ATOM 2189 N N . ALA A 1 308 ? -31.596 -12.595 5.909 1.00 88.06 308 ALA A N 1
ATOM 2190 C CA . ALA A 1 308 ? -30.667 -13.421 5.137 1.00 88.06 308 ALA A CA 1
ATOM 2191 C C . ALA A 1 308 ? -29.195 -13.135 5.484 1.00 88.06 308 ALA A C 1
ATOM 2193 O O . ALA A 1 308 ? -28.386 -14.059 5.521 1.00 88.06 308 ALA A O 1
ATOM 2194 N N . ALA A 1 309 ? -28.843 -11.872 5.744 1.00 86.38 309 ALA A N 1
ATOM 2195 C CA . ALA A 1 309 ? -27.508 -11.514 6.213 1.00 86.38 309 ALA A CA 1
ATOM 2196 C C . ALA A 1 309 ? -27.260 -12.025 7.636 1.00 86.38 309 ALA A C 1
ATOM 2198 O O . ALA A 1 309 ? -26.167 -12.517 7.892 1.00 86.38 309 ALA A O 1
ATOM 2199 N N . LEU A 1 310 ? -28.267 -11.976 8.516 1.00 87.19 310 LEU A N 1
ATOM 2200 C CA . LEU A 1 310 ? -28.164 -12.532 9.867 1.00 87.19 310 LEU A CA 1
ATOM 2201 C C . LEU A 1 310 ? -27.889 -14.038 9.825 1.00 87.19 310 LEU A C 1
ATOM 2203 O O . LEU A 1 310 ? -26.902 -14.481 10.396 1.00 87.19 310 LEU A O 1
ATOM 2207 N N . ARG A 1 311 ? -28.669 -14.797 9.044 1.00 85.81 311 ARG A N 1
ATOM 2208 C CA . ARG A 1 311 ? -28.447 -16.243 8.876 1.00 85.81 311 ARG A CA 1
ATOM 2209 C C . ARG A 1 311 ? -27.057 -16.575 8.340 1.00 85.81 311 ARG A C 1
ATOM 2211 O O . ARG A 1 311 ? -26.462 -17.548 8.777 1.00 85.81 311 ARG A O 1
ATOM 2218 N N . ARG A 1 312 ? -26.522 -15.781 7.405 1.00 85.06 312 ARG A N 1
ATOM 2219 C CA . ARG A 1 312 ? -25.136 -15.952 6.929 1.00 85.06 312 ARG A CA 1
ATOM 2220 C C . ARG A 1 312 ? -24.114 -15.626 8.019 1.00 85.06 312 ARG A C 1
ATOM 2222 O O . ARG A 1 312 ? -23.146 -16.355 8.182 1.00 85.06 312 ARG A O 1
ATOM 2229 N N . LEU A 1 313 ? -24.328 -14.547 8.769 1.00 83.81 313 LEU A N 1
ATOM 2230 C CA . LEU A 1 313 ? -23.441 -14.149 9.861 1.00 83.81 313 LEU A CA 1
ATOM 2231 C C . LEU A 1 313 ? -23.373 -15.227 10.955 1.00 83.81 313 LEU A C 1
ATOM 2233 O O . LEU A 1 313 ? -22.287 -15.511 11.453 1.00 83.81 313 LEU A O 1
ATOM 2237 N N . GLU A 1 314 ? -24.515 -15.835 11.279 1.00 80.44 314 GLU A N 1
ATOM 2238 C CA . GLU A 1 314 ? -24.639 -16.952 12.218 1.00 80.44 314 GLU A CA 1
ATOM 2239 C C . GLU A 1 314 ? -23.995 -18.230 11.671 1.00 80.44 314 GLU A C 1
ATOM 2241 O O . GLU A 1 314 ? -23.111 -18.786 12.314 1.00 80.44 314 GLU A O 1
ATOM 2246 N N . ALA A 1 315 ? -24.424 -18.683 10.487 1.00 67.44 315 ALA A N 1
ATOM 2247 C CA . ALA A 1 315 ? -24.113 -20.017 9.976 1.00 67.44 315 ALA A CA 1
ATOM 2248 C C . ALA A 1 315 ? -22.688 -20.184 9.439 1.00 67.44 315 ALA A C 1
ATOM 2250 O O . ALA A 1 315 ? -22.213 -21.312 9.398 1.00 67.44 315 ALA A O 1
ATOM 2251 N N . SER A 1 316 ? -22.024 -19.105 9.010 1.00 73.81 316 SER A N 1
ATOM 2252 C CA . SER A 1 316 ? -20.645 -19.182 8.518 1.00 73.81 316 SER A CA 1
ATOM 2253 C C . SER A 1 316 ? -19.698 -18.366 9.387 1.00 73.81 316 SER A C 1
ATOM 2255 O O . SER A 1 316 ? -18.854 -18.925 10.065 1.00 73.81 316 SER A O 1
ATOM 2257 N N . SER A 1 317 ? -19.867 -17.047 9.485 1.00 78.12 317 SER A N 1
ATOM 2258 C CA . SER A 1 317 ? -18.829 -16.198 10.096 1.00 78.12 317 SER A CA 1
ATOM 2259 C C . SER A 1 317 ? -18.562 -16.513 11.576 1.00 78.12 317 SER A C 1
ATOM 2261 O O . SER A 1 317 ? -17.427 -16.796 11.957 1.00 78.12 317 SER A O 1
ATOM 2263 N N . TYR A 1 318 ? -19.597 -16.489 12.423 1.00 83.62 318 TYR A N 1
ATOM 2264 C CA . TYR A 1 318 ? -19.422 -16.766 13.852 1.00 83.62 318 TYR A CA 1
ATOM 2265 C C . TYR A 1 318 ? -19.325 -18.262 14.152 1.00 83.62 318 TYR A C 1
ATOM 2267 O O . TYR A 1 318 ? -18.536 -18.633 15.017 1.00 83.62 318 TYR A O 1
ATOM 2275 N N . ALA A 1 319 ? -20.076 -19.115 13.446 1.00 83.94 319 ALA A N 1
ATOM 2276 C CA . ALA A 1 319 ? -19.978 -20.563 13.615 1.00 83.94 319 ALA A CA 1
ATOM 2277 C C . ALA A 1 319 ? -18.587 -21.100 13.244 1.00 83.94 319 ALA A C 1
ATOM 2279 O O . ALA A 1 319 ? -18.028 -21.871 14.018 1.00 83.94 319 ALA A O 1
ATOM 2280 N N . ASP A 1 320 ? -17.991 -20.648 12.137 1.00 85.50 320 ASP A N 1
ATOM 2281 C CA . ASP A 1 320 ? -16.641 -21.058 11.733 1.00 85.50 320 ASP A CA 1
ATOM 2282 C C . ASP A 1 320 ? -15.587 -20.477 12.684 1.00 85.50 320 ASP A C 1
ATOM 2284 O O . ASP A 1 320 ? -14.657 -21.174 13.086 1.00 85.50 320 ASP A O 1
ATOM 2288 N N . HIS A 1 321 ? -15.744 -19.213 13.106 1.00 84.56 321 HIS A N 1
ATOM 2289 C CA . HIS A 1 321 ? -14.796 -18.561 14.018 1.00 84.56 321 HIS A CA 1
ATOM 2290 C C . HIS A 1 321 ? -14.796 -19.170 15.424 1.00 84.56 321 HIS A C 1
ATOM 2292 O O . HIS A 1 321 ? -13.736 -19.304 16.035 1.00 84.56 321 HIS A O 1
ATOM 2298 N N . LEU A 1 322 ? -15.970 -19.536 15.944 1.00 85.81 322 LEU A N 1
ATOM 2299 C CA . LEU A 1 322 ? -16.137 -20.170 17.258 1.00 85.81 322 LEU A CA 1
ATOM 2300 C C . LEU A 1 322 ? -16.051 -21.703 17.200 1.00 85.81 322 LEU A C 1
ATOM 2302 O O . LEU A 1 322 ? -15.988 -22.354 18.245 1.00 85.81 322 LEU A O 1
ATOM 2306 N N . GLY A 1 323 ? -16.068 -22.272 15.995 1.00 82.31 323 GLY A N 1
ATOM 2307 C CA . GLY A 1 323 ? -16.042 -23.703 15.738 1.00 82.31 323 GLY A CA 1
ATOM 2308 C C . GLY A 1 323 ? -14.710 -24.370 16.101 1.00 82.31 323 GLY A C 1
ATOM 2309 O O . GLY A 1 323 ? -13.757 -23.707 16.518 1.00 82.31 323 GLY A O 1
ATOM 2310 N N . PRO A 1 324 ? -14.611 -25.704 15.943 1.00 77.75 324 PRO A N 1
ATOM 2311 C CA . PRO A 1 324 ? -13.477 -26.499 16.422 1.00 77.75 324 PRO A CA 1
ATOM 2312 C C . PRO A 1 324 ? -12.110 -26.036 15.903 1.00 77.75 324 PRO A C 1
ATOM 2314 O O . PRO A 1 324 ? -11.148 -26.057 16.675 1.00 77.75 324 PRO A O 1
ATOM 2317 N N . ASP A 1 325 ? -12.059 -25.580 14.648 1.00 79.56 325 ASP A N 1
ATOM 2318 C CA . ASP A 1 325 ? -10.848 -25.135 13.942 1.00 79.56 325 ASP A CA 1
ATOM 2319 C C . ASP A 1 325 ? -10.718 -23.599 13.865 1.00 79.56 325 ASP A C 1
ATOM 2321 O O . ASP A 1 325 ? -9.771 -23.070 13.274 1.00 79.56 325 ASP A O 1
ATOM 2325 N N . GLY A 1 326 ? -11.668 -22.875 14.463 1.00 76.69 326 GLY A N 1
ATOM 2326 C CA . GLY A 1 326 ? -11.766 -21.422 14.410 1.00 76.69 326 GLY A CA 1
ATOM 2327 C C . GLY A 1 326 ? -10.778 -20.700 15.327 1.00 76.69 326 GLY A C 1
ATOM 2328 O O . GLY A 1 326 ? -10.431 -21.163 16.418 1.00 76.69 326 GLY A O 1
ATOM 2329 N N . GLY A 1 327 ? -10.339 -19.511 14.906 1.00 75.75 327 GLY A N 1
ATOM 2330 C CA . GLY A 1 327 ? -9.426 -18.666 15.686 1.00 75.75 327 GLY A CA 1
ATOM 2331 C C . GLY A 1 327 ? -10.032 -18.116 16.985 1.00 75.75 327 GLY A C 1
ATOM 2332 O O . GLY A 1 327 ? -9.295 -17.711 17.882 1.00 75.75 327 GLY A O 1
ATOM 2333 N N . GLY A 1 328 ? -11.361 -18.129 17.121 1.00 76.25 328 GLY A N 1
ATOM 2334 C CA . GLY A 1 328 ? -12.073 -17.654 18.306 1.00 76.25 328 GLY A CA 1
ATOM 2335 C C . GLY A 1 328 ? -11.851 -18.510 19.548 1.00 76.25 328 GLY A C 1
ATOM 2336 O O . GLY A 1 328 ? -12.004 -18.011 20.657 1.00 76.25 328 GLY A O 1
ATOM 2337 N N . ARG A 1 329 ? -11.413 -19.770 19.402 1.00 76.31 329 ARG A N 1
ATOM 2338 C CA . ARG A 1 329 ? -11.143 -20.661 20.547 1.00 76.31 329 ARG A CA 1
ATOM 2339 C C . ARG A 1 329 ? -9.977 -20.209 21.418 1.00 76.31 329 ARG A C 1
ATOM 2341 O O . ARG A 1 329 ? -9.935 -20.543 22.596 1.00 76.31 329 ARG A O 1
ATOM 2348 N N . THR A 1 330 ? -9.024 -19.483 20.840 1.00 77.06 330 THR A N 1
ATOM 2349 C CA . THR A 1 330 ? -7.885 -18.919 21.576 1.00 77.06 330 THR A CA 1
ATOM 2350 C C . THR A 1 330 ? -8.177 -17.519 22.118 1.00 77.06 330 THR A C 1
ATOM 2352 O O . THR A 1 330 ? -7.286 -16.891 22.677 1.00 77.06 330 THR A O 1
ATOM 2355 N N . GLN A 1 331 ? -9.395 -17.007 21.920 1.00 81.12 331 GLN A N 1
ATOM 2356 C CA . GLN A 1 331 ? -9.826 -15.679 22.344 1.00 81.12 331 GLN A CA 1
ATOM 2357 C C . GLN A 1 331 ? -10.813 -15.788 23.513 1.00 81.12 331 GLN A C 1
ATOM 2359 O O . GLN A 1 331 ? -11.515 -16.785 23.679 1.00 81.12 331 GLN A O 1
ATOM 2364 N N . SER A 1 332 ? -10.899 -14.734 24.321 1.00 84.25 332 SER A N 1
ATOM 2365 C CA . SER A 1 332 ? -11.905 -14.636 25.376 1.00 84.25 332 SER A CA 1
ATOM 2366 C C . SER A 1 332 ? -13.304 -14.491 24.769 1.00 84.25 332 SER A C 1
ATOM 2368 O O . SER A 1 332 ? -13.571 -13.554 24.014 1.00 84.25 332 SER A O 1
ATOM 2370 N N . LEU A 1 333 ? -14.237 -15.375 25.146 1.00 84.06 333 LEU A N 1
ATOM 2371 C CA . LEU A 1 333 ? -15.652 -15.252 24.760 1.00 84.06 333 LEU A CA 1
ATOM 2372 C C . LEU A 1 333 ? -16.247 -13.901 25.184 1.00 84.06 333 LEU A C 1
ATOM 2374 O O . LEU A 1 333 ? -17.106 -13.361 24.485 1.00 84.06 333 LEU A O 1
ATOM 2378 N N . ARG A 1 334 ? -15.764 -13.337 26.298 1.00 85.62 334 ARG A N 1
ATOM 2379 C CA . ARG A 1 334 ? -16.167 -12.014 26.778 1.00 85.62 334 ARG A CA 1
ATOM 2380 C C . ARG A 1 334 ? -15.769 -10.922 25.793 1.00 85.62 334 ARG A C 1
ATOM 2382 O O . ARG A 1 334 ? -16.597 -10.069 25.497 1.00 85.62 334 ARG A O 1
ATOM 2389 N N . ASP A 1 335 ? -14.557 -10.980 25.250 1.00 85.81 335 ASP A N 1
ATOM 2390 C CA . ASP A 1 335 ? -14.040 -9.971 24.318 1.00 85.81 335 ASP A CA 1
ATOM 2391 C C . ASP A 1 335 ? -14.738 -10.067 22.959 1.00 85.81 335 ASP A C 1
ATOM 2393 O O . ASP A 1 335 ? -15.072 -9.045 22.354 1.00 85.81 335 ASP A O 1
ATOM 2397 N N . ILE A 1 336 ? -15.044 -11.291 22.511 1.00 87.50 336 ILE A N 1
ATOM 2398 C CA . ILE A 1 336 ? -15.848 -11.531 21.305 1.00 87.50 336 ILE A CA 1
ATOM 2399 C C . ILE A 1 336 ? -17.243 -10.916 21.470 1.00 87.50 336 ILE A C 1
ATOM 2401 O O . ILE A 1 336 ? -17.695 -10.164 20.602 1.00 87.50 336 ILE A O 1
ATOM 2405 N N . CYS A 1 337 ? -17.920 -11.200 22.587 1.00 88.19 337 CYS A N 1
ATOM 2406 C CA . CYS A 1 337 ? -19.253 -10.666 22.867 1.00 88.19 337 CYS A CA 1
ATOM 2407 C C . CYS A 1 337 ? -19.234 -9.144 23.057 1.00 88.19 337 CYS A C 1
ATOM 2409 O O . CYS A 1 337 ? -20.088 -8.452 22.509 1.00 88.19 337 CYS A O 1
ATOM 2411 N N . ALA A 1 338 ? -18.239 -8.608 23.772 1.00 87.44 338 ALA A N 1
ATOM 2412 C CA . ALA A 1 338 ? -18.065 -7.172 23.961 1.00 87.44 338 ALA A CA 1
ATOM 2413 C C . ALA A 1 338 ? -17.856 -6.462 22.618 1.00 87.44 338 ALA A C 1
ATOM 2415 O O . ALA A 1 338 ? -18.552 -5.495 22.333 1.00 87.44 338 ALA A O 1
ATOM 2416 N N . THR A 1 339 ? -16.987 -6.988 21.751 1.00 88.81 339 THR A N 1
ATOM 2417 C CA . THR A 1 339 ? -16.767 -6.451 20.398 1.00 88.81 339 THR A CA 1
ATOM 2418 C C . THR A 1 339 ? -18.051 -6.478 19.572 1.00 88.81 339 THR A C 1
ATOM 2420 O O . THR A 1 339 ? -18.380 -5.494 18.910 1.00 88.81 339 THR A O 1
ATOM 2423 N N . ALA A 1 340 ? -18.801 -7.581 19.618 1.00 88.19 340 ALA A N 1
ATOM 2424 C CA . ALA A 1 340 ? -20.072 -7.698 18.909 1.00 88.19 340 ALA A CA 1
ATOM 2425 C C . ALA A 1 340 ? -21.118 -6.683 19.413 1.00 88.19 340 ALA A C 1
ATOM 2427 O O . ALA A 1 340 ? -21.872 -6.137 18.612 1.00 88.19 340 ALA A O 1
ATOM 2428 N N . ALA A 1 341 ? -21.125 -6.391 20.716 1.00 87.50 341 ALA A N 1
ATOM 2429 C CA . ALA A 1 341 ? -22.082 -5.483 21.341 1.00 87.50 341 ALA A CA 1
ATOM 2430 C C . ALA A 1 341 ? -21.712 -3.993 21.225 1.00 87.50 341 ALA A C 1
ATOM 2432 O O . ALA A 1 341 ? -22.607 -3.164 21.084 1.00 87.50 341 ALA A O 1
ATOM 2433 N N . THR A 1 342 ? -20.426 -3.632 21.306 1.00 87.62 342 THR A N 1
ATOM 2434 C CA . THR A 1 342 ? -19.983 -2.227 21.433 1.00 87.62 342 THR A CA 1
ATOM 2435 C C . THR A 1 342 ? -19.206 -1.702 20.230 1.00 87.62 342 THR A C 1
ATOM 2437 O O . THR A 1 342 ? -19.075 -0.491 20.073 1.00 87.62 342 THR A O 1
ATOM 2440 N N . ARG A 1 343 ? -18.700 -2.583 19.356 1.00 88.00 343 ARG A N 1
ATOM 2441 C CA . ARG A 1 343 ? -17.898 -2.224 18.168 1.00 88.00 343 ARG A CA 1
ATOM 2442 C C . ARG A 1 343 ? -18.600 -2.595 16.858 1.00 88.00 343 ARG A C 1
ATOM 2444 O O . ARG A 1 343 ? -17.949 -2.848 15.840 1.00 88.00 343 ARG A O 1
ATOM 2451 N N . ARG A 1 344 ? -19.931 -2.682 16.877 1.00 86.56 344 ARG A N 1
ATOM 2452 C CA . ARG A 1 344 ? -20.792 -2.898 15.708 1.00 86.56 344 ARG A CA 1
ATOM 2453 C C . ARG A 1 344 ? -21.985 -1.958 15.787 1.00 86.56 344 ARG A C 1
ATOM 2455 O O . ARG A 1 344 ? -22.522 -1.731 16.868 1.00 86.56 344 ARG A O 1
ATOM 2462 N N . ASP A 1 345 ? -22.428 -1.461 14.638 1.00 82.69 345 ASP A N 1
ATOM 2463 C CA . ASP A 1 345 ? -23.671 -0.702 14.574 1.00 82.69 345 ASP A CA 1
ATOM 2464 C C . ASP A 1 345 ? -24.850 -1.573 15.010 1.00 82.69 345 ASP A C 1
ATOM 2466 O O . ASP A 1 345 ? -24.962 -2.748 14.642 1.00 82.69 345 ASP A O 1
ATOM 2470 N N . THR A 1 346 ? -25.776 -0.976 15.752 1.00 76.44 346 THR A N 1
ATOM 2471 C CA . THR A 1 346 ? -27.071 -1.589 16.034 1.00 76.44 346 THR A CA 1
ATOM 2472 C C . THR A 1 346 ? -28.027 -1.245 14.902 1.00 76.44 346 THR A C 1
ATOM 2474 O O . THR A 1 346 ? -28.546 -0.136 14.786 1.00 76.44 346 THR A O 1
ATOM 2477 N N . VAL A 1 347 ? -28.247 -2.209 14.013 1.00 69.25 347 VAL A N 1
ATOM 2478 C CA . VAL A 1 347 ? -29.174 -2.048 12.898 1.00 69.25 347 VAL A CA 1
ATOM 2479 C C . VAL A 1 347 ? -30.522 -2.650 13.281 1.00 69.25 347 VAL A C 1
ATOM 2481 O O . VAL A 1 347 ? -30.606 -3.835 13.602 1.00 69.25 347 VAL A O 1
ATOM 2484 N N . ARG A 1 348 ? -31.603 -1.864 13.204 1.00 54.34 348 ARG A N 1
ATOM 2485 C CA . ARG A 1 348 ? -32.962 -2.423 13.254 1.00 54.34 348 ARG A CA 1
ATOM 2486 C C . ARG A 1 348 ? -33.220 -3.230 11.981 1.00 54.34 348 ARG A C 1
ATOM 2488 O O . ARG A 1 348 ? -33.177 -2.682 10.878 1.00 54.34 348 ARG A O 1
ATOM 2495 N N . ALA A 1 349 ? -33.510 -4.521 12.133 1.00 45.47 349 ALA A N 1
ATOM 2496 C CA . ALA A 1 349 ? -33.952 -5.359 11.026 1.00 45.47 349 ALA A CA 1
ATOM 2497 C C . ALA A 1 349 ? -35.214 -4.743 10.390 1.00 45.47 349 ALA A C 1
ATOM 2499 O O . ALA A 1 349 ? -36.204 -4.513 11.079 1.00 45.47 349 ALA A O 1
ATOM 2500 N N . GLY A 1 350 ? -35.160 -4.445 9.088 1.00 46.06 350 GLY A N 1
ATOM 2501 C CA . GLY A 1 350 ? -36.284 -3.876 8.330 1.00 46.06 350 GLY A CA 1
ATOM 2502 C C . GLY A 1 350 ? -36.180 -2.386 7.983 1.00 46.06 350 GLY A C 1
ATOM 2503 O O . GLY A 1 350 ? -36.973 -1.914 7.173 1.00 46.06 350 GLY A O 1
ATOM 2504 N N . CYS A 1 351 ? -35.197 -1.643 8.501 1.00 40.94 351 CYS A N 1
ATOM 2505 C CA . CYS A 1 351 ? -34.946 -0.274 8.041 1.00 40.94 351 CYS A CA 1
ATOM 2506 C C . CYS A 1 351 ? -33.967 -0.288 6.855 1.00 40.94 351 CYS A C 1
ATOM 2508 O O . CYS A 1 351 ? -32.767 -0.518 7.021 1.00 40.94 351 CYS A O 1
ATOM 2510 N N . GLY A 1 352 ? -34.485 -0.062 5.644 1.00 39.97 352 GLY A N 1
ATOM 2511 C CA . GLY A 1 352 ? -33.665 0.218 4.462 1.00 39.97 352 GLY A CA 1
ATOM 2512 C C . GLY A 1 352 ? -32.837 1.507 4.618 1.00 39.97 352 GLY A C 1
ATOM 2513 O O . GLY A 1 352 ? -33.028 2.255 5.580 1.00 39.97 352 GLY A O 1
ATOM 2514 N N . PRO A 1 353 ? -31.903 1.793 3.692 1.00 41.88 353 PRO A N 1
ATOM 2515 C CA . PRO A 1 353 ? -31.065 2.988 3.739 1.00 41.88 353 PRO A CA 1
ATOM 2516 C C . PRO A 1 353 ? -31.867 4.234 3.326 1.00 41.88 353 PRO A C 1
ATOM 2518 O O . PRO A 1 353 ? -31.664 4.783 2.252 1.00 41.88 353 PRO A O 1
ATOM 2521 N N . SER A 1 354 ? -32.812 4.662 4.161 1.00 45.34 354 SER A N 1
ATOM 2522 C CA . SER A 1 354 ? -33.509 5.944 4.030 1.00 45.34 354 SER A CA 1
ATOM 2523 C C . SER A 1 354 ? -34.321 6.235 5.293 1.00 45.34 354 SER A C 1
ATOM 2525 O O . SER A 1 354 ? -35.522 5.984 5.348 1.00 45.34 354 SER A O 1
ATOM 2527 N N . ALA A 1 355 ? -33.672 6.776 6.316 1.00 31.06 355 ALA A N 1
ATOM 2528 C CA . ALA A 1 355 ? -34.349 7.648 7.266 1.00 31.06 355 ALA A CA 1
ATOM 2529 C C . ALA A 1 355 ? -33.303 8.620 7.830 1.00 31.06 355 ALA A C 1
ATOM 2531 O O . ALA A 1 355 ? -32.416 8.176 8.565 1.00 31.06 355 ALA A O 1
ATOM 2532 N N . PRO A 1 356 ? -33.335 9.917 7.467 1.00 35.78 356 PRO A N 1
ATOM 2533 C CA . PRO A 1 356 ? -32.555 10.906 8.192 1.00 35.78 356 PRO A CA 1
ATOM 2534 C C . PRO A 1 356 ? -32.971 10.841 9.663 1.00 35.78 356 PRO A C 1
ATOM 2536 O O . PRO A 1 356 ? -34.158 10.729 9.973 1.00 35.78 356 PRO A O 1
ATOM 2539 N N . ARG A 1 357 ? -31.987 10.877 10.568 1.00 32.72 357 ARG A N 1
ATOM 2540 C CA . ARG A 1 357 ? -32.244 11.082 11.994 1.00 32.72 357 ARG A CA 1
ATOM 2541 C C . ARG A 1 357 ? -33.052 12.374 12.108 1.00 32.72 357 ARG A C 1
ATOM 2543 O O . ARG A 1 357 ? -32.518 13.448 11.857 1.00 32.72 357 ARG A O 1
ATOM 2550 N N . THR A 1 358 ? -34.338 12.265 12.424 1.00 30.25 358 THR A N 1
ATOM 2551 C CA . THR A 1 358 ? -35.176 13.411 12.762 1.00 30.25 358 THR A CA 1
ATOM 2552 C C . THR A 1 358 ? -34.592 14.032 14.022 1.00 30.25 358 THR A C 1
ATOM 2554 O O . THR A 1 358 ? -34.714 13.481 15.116 1.00 30.25 358 THR A O 1
ATOM 2557 N N . THR A 1 359 ? -33.893 15.149 13.863 1.00 31.19 359 THR A N 1
ATOM 2558 C CA . THR A 1 359 ? -33.591 16.059 14.957 1.00 31.19 359 THR A CA 1
ATOM 2559 C C . THR A 1 359 ? -34.911 16.687 15.390 1.00 31.19 359 THR A C 1
ATOM 2561 O O . THR A 1 359 ? -35.492 17.504 14.680 1.00 31.19 359 THR A O 1
ATOM 2564 N N . ASN A 1 360 ? -35.415 16.259 16.547 1.00 28.92 360 ASN A N 1
ATOM 2565 C CA . ASN A 1 360 ? -36.464 16.982 17.251 1.00 28.92 360 ASN A CA 1
ATOM 2566 C C . ASN A 1 360 ? -35.899 18.349 17.646 1.00 28.92 360 ASN A C 1
ATOM 2568 O O . ASN A 1 360 ? -35.067 18.440 18.547 1.00 28.92 360 ASN A O 1
ATOM 2572 N N . TRP A 1 361 ? -36.350 19.399 16.970 1.00 29.56 361 TRP A N 1
ATOM 2573 C CA . TRP A 1 361 ? -36.323 20.743 17.532 1.00 29.56 361 TRP A CA 1
ATOM 2574 C C . TRP A 1 361 ? -37.485 20.860 18.528 1.00 29.56 361 TRP A C 1
ATOM 2576 O O . TRP A 1 361 ? -38.605 20.479 18.173 1.00 29.56 361 TRP A O 1
ATOM 2586 N N . PRO A 1 362 ? -37.264 21.334 19.767 1.00 32.09 362 PRO A N 1
ATOM 2587 C CA . PRO A 1 362 ? -38.372 21.682 20.646 1.00 32.09 362 PRO A CA 1
ATOM 2588 C C . PRO A 1 362 ? -39.093 22.936 20.113 1.00 32.09 362 PRO A C 1
ATOM 2590 O O . PRO A 1 362 ? -38.475 23.747 19.419 1.00 32.09 362 PRO A O 1
ATOM 2593 N N . PRO A 1 363 ? -40.398 23.091 20.396 1.00 38.91 363 PRO A N 1
ATOM 2594 C CA . PRO A 1 363 ? -41.142 24.275 20.002 1.00 38.91 363 PRO A CA 1
ATOM 2595 C C . PRO A 1 363 ? -40.769 25.481 20.878 1.00 38.91 363 PRO A C 1
ATOM 2597 O O . PRO A 1 363 ? -40.500 25.314 22.067 1.00 38.91 363 PRO A O 1
ATOM 2600 N N . SER A 1 364 ? -40.853 26.654 20.233 1.00 42.50 364 SER A N 1
ATOM 2601 C CA . SER A 1 364 ? -40.653 28.043 20.695 1.00 42.50 364 SER A CA 1
ATOM 2602 C C . SER A 1 364 ? -39.253 28.425 21.159 1.00 42.50 364 SER A C 1
ATOM 2604 O O . SER A 1 364 ? -38.876 28.044 22.286 1.00 42.50 364 SER A O 1
#

Sequence (364 aa):
MGGRLRTVTAGRVSYALDLRGPSLVLDTACSSSLVAVHAARQSLLTGESGLAIAAGVNIIVSPQDSIAYSQGGMLSPDGRCRFGDASADGFVRSEGVGAVVLKPLPDALHDGDPVLALLLGSAVTNDGQGSGLLLKPAVSGQVQMLRDACHSAGIEPAQLDYVEAHGTGTPTGDTVELSALAEAAGGERPLRCGSVKTDIGHAEAAAGIAGLIKGADRPPRRHPRLPACVLPASAAHRRAAGRLRRHREHPAGQAGPQGLLGVSSFGLSGTNAHVFIGAFKDEREPVEQPAPTSKGACLLVLSTRSAAALRRLEASSYADHLGPDGGGRTQSLRDICATAATRRDTVRAGCGPSAPRTTNWPPS